Protein AF-A0A1D3JCE1-F1 (afdb_monomer)

InterPro domains:
  IPR008780 Plasmodium vivax Vir [PF05795] (10-197)
  IPR008780 Plasm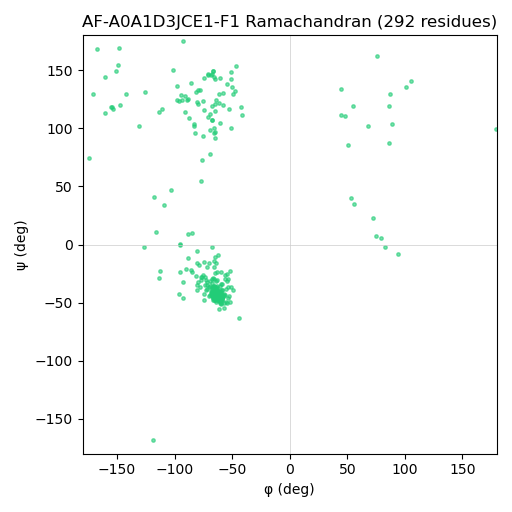odium vivax Vir [PF05795] (217-288)

Solvent-accessible surface area (backbone atoms only — not comparable to full-atom values): 18556 Å² total; per-residue (Å²): 136,82,82,78,75,82,73,83,78,75,61,58,58,94,85,39,77,42,61,68,51,52,52,52,46,49,55,39,48,50,53,55,50,51,51,72,74,37,93,76,72,49,72,73,56,52,43,49,55,50,51,51,52,49,49,53,50,51,52,56,65,66,68,51,58,92,80,77,58,66,67,87,76,55,78,68,65,85,74,67,66,79,78,72,56,65,68,55,42,51,52,28,43,55,49,30,55,48,44,70,43,40,62,65,50,50,53,44,57,74,76,52,66,77,66,41,65,64,54,48,55,52,39,54,58,46,37,58,55,45,52,56,48,43,57,51,38,68,38,91,92,39,62,56,77,82,49,43,80,44,63,89,52,76,88,64,43,42,62,73,47,56,78,66,56,78,60,70,80,70,55,70,70,66,50,63,74,71,54,71,54,69,70,57,50,47,54,51,48,53,48,50,50,50,51,49,51,50,50,48,55,69,66,48,73,72,80,76,61,89,83,41,71,67,54,56,52,50,53,52,52,52,54,48,50,51,52,49,50,51,52,50,46,61,74,72,41,68,55,72,60,54,54,48,50,52,53,50,50,56,50,58,68,65,73,68,81,73,83,82,88,89,83,85,82,90,84,89,81,88,82,92,79,90,78,90,78,88,84,87,81,88,85,85,88,87,80,88,80,89,82,84,88,136

Structure (mmCIF, N/CA/C/O backbone):
data_AF-A0A1D3JCE1-F1
#
_entry.id   AF-A0A1D3JCE1-F1
#
loop_
_atom_site.group_PDB
_atom_site.id
_atom_site.type_symbol
_atom_site.label_atom_id
_atom_site.label_alt_id
_atom_site.label_comp_id
_atom_site.label_asym_id
_atom_site.label_entity_id
_atom_site.label_seq_id
_atom_site.pdbx_PDB_ins_code
_atom_site.Cartn_x
_atom_site.Cartn_y
_atom_site.Cartn_z
_atom_site.occupancy
_atom_site.B_iso_or_equiv
_atom_site.auth_seq_id
_atom_site.auth_comp_id
_atom_site.auth_asym_id
_atom_site.auth_atom_id
_atom_site.pdbx_PDB_model_num
ATOM 1 N N . MET A 1 1 ? -5.708 31.991 25.175 1.00 33.97 1 MET A N 1
ATOM 2 C CA . MET A 1 1 ? -5.885 30.660 24.561 1.00 33.97 1 MET A CA 1
ATOM 3 C C . MET A 1 1 ? -5.531 30.807 23.101 1.00 33.97 1 MET A C 1
ATOM 5 O O . MET A 1 1 ? -6.127 31.645 22.443 1.00 33.97 1 MET A O 1
ATOM 9 N N . VAL A 1 2 ? -4.491 30.115 22.648 1.00 33.44 2 VAL A N 1
ATOM 10 C CA . VAL A 1 2 ? -4.128 30.068 21.230 1.00 33.44 2 VAL A CA 1
ATOM 11 C C . VAL A 1 2 ? -4.864 28.863 20.666 1.00 33.44 2 VAL A C 1
ATOM 13 O O . VAL A 1 2 ? -4.600 27.745 21.098 1.00 33.44 2 VAL A O 1
ATOM 16 N N . ASP A 1 3 ? -5.820 29.101 19.771 1.00 35.22 3 ASP A N 1
ATOM 17 C CA . ASP A 1 3 ? -6.443 28.040 18.986 1.00 35.22 3 ASP A CA 1
ATOM 18 C C . ASP A 1 3 ? -5.371 27.455 18.061 1.00 35.22 3 ASP A C 1
ATOM 20 O O . ASP A 1 3 ? -5.023 28.042 17.031 1.00 35.22 3 ASP A O 1
ATOM 24 N N . GLU A 1 4 ? -4.804 26.308 18.438 1.00 35.69 4 GLU A N 1
ATOM 25 C CA . GLU A 1 4 ? -4.020 25.484 17.522 1.00 35.69 4 GLU A CA 1
ATOM 26 C C . GLU A 1 4 ? -4.958 24.980 16.425 1.00 35.69 4 GLU A C 1
ATOM 28 O O . GLU A 1 4 ? -5.641 23.962 16.540 1.00 35.69 4 GLU A O 1
ATOM 33 N N . LYS A 1 5 ? -5.023 25.747 15.339 1.00 39.34 5 LYS A N 1
ATOM 34 C CA . LYS A 1 5 ? -5.727 25.367 14.124 1.00 39.34 5 LYS A CA 1
ATOM 35 C C . LYS A 1 5 ? -5.004 24.157 13.538 1.00 39.34 5 LYS A C 1
ATOM 37 O O . LYS A 1 5 ? -3.988 24.302 12.864 1.00 39.34 5 LYS A O 1
ATOM 42 N N . TYR A 1 6 ? -5.509 22.961 13.826 1.00 42.72 6 TYR A N 1
ATOM 43 C CA . TYR A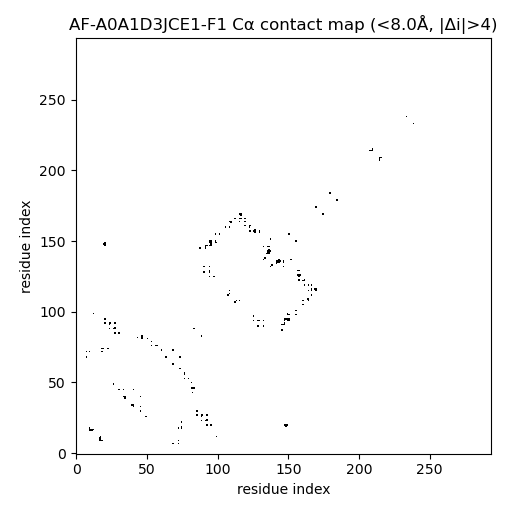 1 6 ? -5.032 21.722 13.224 1.00 42.72 6 TYR A CA 1
ATOM 44 C C . TYR A 1 6 ? -5.241 21.823 11.710 1.00 42.72 6 TYR A C 1
ATOM 46 O O . TYR A 1 6 ? -6.372 21.771 11.232 1.00 42.72 6 TYR A O 1
ATOM 54 N N . ILE A 1 7 ? -4.166 22.047 10.951 1.00 42.38 7 ILE A N 1
ATOM 55 C CA . ILE A 1 7 ? -4.210 22.066 9.487 1.00 42.38 7 ILE A CA 1
ATOM 56 C C . ILE A 1 7 ? -4.014 20.618 9.033 1.00 42.38 7 ILE A C 1
ATOM 58 O O . ILE A 1 7 ? -2.903 20.097 9.163 1.00 42.38 7 ILE A O 1
ATOM 62 N N . PRO A 1 8 ? -5.043 19.937 8.497 1.00 49.31 8 PRO A N 1
ATOM 63 C CA . PRO A 1 8 ? -4.862 18.609 7.939 1.00 49.31 8 PRO A CA 1
ATOM 64 C C . PRO A 1 8 ? -3.997 18.764 6.689 1.00 49.31 8 PRO A C 1
ATOM 66 O O . PRO A 1 8 ? -4.438 19.301 5.676 1.00 49.31 8 PRO A O 1
ATOM 69 N N . LEU A 1 9 ? -2.735 18.345 6.768 1.00 45.44 9 LEU A N 1
ATOM 70 C CA . LEU A 1 9 ? -1.830 18.406 5.628 1.00 45.44 9 LEU A CA 1
ATOM 71 C C . LEU A 1 9 ? -2.191 17.272 4.650 1.00 45.44 9 LEU A C 1
ATOM 73 O O . LEU A 1 9 ? -1.706 16.136 4.783 1.00 45.44 9 LEU A O 1
ATOM 77 N N . SER A 1 10 ? -3.034 17.559 3.654 1.00 54.62 10 SER A N 1
ATOM 78 C CA . SER A 1 10 ? -3.042 16.754 2.432 1.00 54.62 10 SER A CA 1
ATOM 79 C C . SER A 1 10 ? -1.693 16.951 1.751 1.00 54.62 10 SER A C 1
ATOM 81 O O . SER A 1 10 ? -1.333 18.050 1.345 1.00 54.62 10 SER A O 1
ATOM 83 N N . ILE A 1 11 ? -0.892 15.887 1.655 1.00 59.84 11 ILE A N 1
ATOM 84 C CA . ILE A 1 11 ? 0.199 15.901 0.678 1.00 59.84 11 ILE A CA 1
ATOM 85 C C . ILE A 1 11 ? -0.448 15.477 -0.624 1.00 59.84 11 ILE A C 1
ATOM 87 O O . ILE A 1 11 ? -0.772 14.302 -0.811 1.00 59.84 11 ILE A O 1
ATOM 91 N N . ASP A 1 12 ? -0.667 16.453 -1.489 1.00 62.84 12 ASP A N 1
ATOM 92 C CA . ASP A 1 12 ? -1.021 16.197 -2.870 1.00 62.84 12 ASP A CA 1
ATOM 93 C C . ASP A 1 12 ? 0.248 15.817 -3.638 1.00 62.84 12 ASP A C 1
ATOM 95 O O . ASP A 1 12 ? 1.284 16.475 -3.531 1.00 62.84 12 ASP A O 1
ATOM 99 N N . LEU A 1 13 ? 0.188 14.746 -4.430 1.00 58.09 13 LEU A N 1
ATOM 100 C CA . LEU A 1 13 ? 1.230 14.426 -5.409 1.00 58.09 13 LEU A CA 1
ATOM 101 C C . LEU A 1 13 ? 0.669 14.628 -6.807 1.00 58.09 13 LEU A C 1
ATOM 103 O O . LEU A 1 13 ? -0.257 13.931 -7.218 1.00 58.09 13 LEU A O 1
ATOM 107 N N . ASN A 1 14 ? 1.251 15.572 -7.551 1.00 56.88 14 ASN A N 1
ATOM 108 C CA . ASN A 1 14 ? 0.809 15.950 -8.899 1.00 56.88 14 ASN A CA 1
ATOM 109 C C . ASN A 1 14 ? -0.694 16.298 -8.956 1.00 56.88 14 ASN A C 1
ATOM 111 O O . ASN A 1 14 ? -1.392 15.877 -9.876 1.00 56.88 14 ASN A O 1
ATOM 115 N N . GLY A 1 15 ? -1.206 16.997 -7.936 1.00 60.84 15 GLY A N 1
ATOM 116 C CA . GLY A 1 15 ? -2.624 17.367 -7.836 1.00 60.84 15 GLY A CA 1
ATOM 117 C C . GLY A 1 15 ? -3.570 16.220 -7.455 1.00 60.84 15 GLY A C 1
ATOM 118 O O . GLY A 1 15 ? -4.782 16.409 -7.481 1.00 60.84 15 GLY A O 1
ATOM 119 N N . LYS A 1 16 ? -3.053 15.031 -7.107 1.00 67.38 16 LYS A N 1
ATOM 120 C CA . LYS A 1 16 ? -3.854 13.938 -6.538 1.00 67.38 16 LYS A CA 1
ATOM 121 C C . LYS A 1 16 ? -3.725 13.910 -5.022 1.00 67.38 16 LYS A C 1
ATOM 123 O O . LYS A 1 16 ? -2.627 13.721 -4.497 1.00 67.38 16 LYS A O 1
ATOM 128 N N . ASN A 1 17 ? -4.870 13.984 -4.354 1.00 74.12 17 ASN A N 1
ATOM 129 C CA . ASN A 1 17 ? -4.986 13.777 -2.921 1.00 74.12 17 ASN A CA 1
ATOM 130 C C . ASN A 1 17 ? -4.623 12.322 -2.564 1.00 74.12 17 ASN A C 1
ATOM 132 O O . ASN A 1 17 ? -5.236 11.373 -3.052 1.00 74.12 17 ASN A O 1
ATOM 136 N N . LEU A 1 18 ? -3.607 12.142 -1.716 1.00 81.69 18 LEU A N 1
ATOM 137 C CA . LEU A 1 18 ? -3.106 10.826 -1.298 1.00 81.69 18 LEU A CA 1
ATOM 138 C C . LEU A 1 18 ? -3.805 10.249 -0.069 1.00 81.69 18 LEU A C 1
ATOM 140 O O . LEU A 1 18 ? -3.331 9.245 0.465 1.00 81.69 18 LEU A O 1
ATOM 144 N N . LYS A 1 19 ? -4.889 10.870 0.399 1.00 81.75 19 LYS A N 1
ATOM 145 C CA . LYS A 1 19 ? -5.629 10.460 1.592 1.00 81.75 19 LYS A CA 1
ATOM 146 C C . LYS A 1 19 ? -5.833 8.952 1.614 1.00 81.75 19 LYS A C 1
ATOM 148 O O . LYS A 1 19 ? -5.256 8.286 2.458 1.00 81.75 19 LYS A O 1
ATOM 153 N N . GLU A 1 20 ? -6.565 8.418 0.639 1.00 83.38 20 GLU A N 1
ATOM 154 C CA . GLU A 1 20 ? -6.925 6.995 0.561 1.00 83.38 20 GLU A CA 1
ATOM 155 C C . GLU A 1 20 ? -5.693 6.078 0.666 1.00 83.38 20 GLU A C 1
ATOM 157 O O . GLU A 1 20 ? -5.681 5.155 1.476 1.00 83.38 20 GLU A O 1
ATOM 162 N N . LYS A 1 21 ? -4.603 6.405 -0.048 1.00 85.94 21 LYS A N 1
ATOM 163 C CA . LYS A 1 21 ? -3.340 5.658 0.044 1.00 85.94 21 LYS A CA 1
ATOM 164 C C . LYS A 1 21 ? -2.767 5.655 1.461 1.00 85.94 21 LYS A C 1
ATOM 166 O O . LYS A 1 21 ? -2.295 4.622 1.915 1.00 85.94 21 LYS A O 1
ATOM 171 N N . ARG A 1 22 ? -2.757 6.796 2.155 1.00 86.19 22 ARG A N 1
ATOM 172 C CA . ARG A 1 22 ? -2.195 6.871 3.512 1.00 86.19 22 ARG A CA 1
ATOM 173 C C . ARG A 1 22 ? -2.960 6.007 4.502 1.00 86.19 22 ARG A C 1
ATOM 175 O O . ARG A 1 22 ? -2.337 5.419 5.379 1.00 86.19 22 ARG A O 1
ATOM 182 N N . TYR A 1 23 ? -4.281 5.938 4.363 1.00 84.75 23 TYR A N 1
ATOM 183 C CA . TYR A 1 23 ? -5.087 5.046 5.191 1.00 84.75 23 TYR A CA 1
ATOM 184 C C . TYR A 1 23 ? -4.754 3.588 4.887 1.00 84.75 23 TYR A C 1
ATOM 186 O O . TYR A 1 23 ? -4.469 2.838 5.815 1.00 84.75 23 TYR A O 1
ATOM 194 N N . ASP A 1 24 ? -4.672 3.212 3.609 1.00 85.88 24 ASP A N 1
ATOM 195 C CA . ASP A 1 24 ? -4.247 1.864 3.212 1.00 85.88 24 ASP A CA 1
ATOM 196 C C . ASP A 1 24 ? -2.853 1.507 3.760 1.00 85.88 24 ASP A C 1
ATOM 198 O O . ASP A 1 24 ? -2.650 0.416 4.294 1.00 85.88 24 ASP A O 1
ATOM 202 N N . ASP A 1 25 ? -1.900 2.439 3.675 1.00 89.75 25 ASP A N 1
ATOM 203 C CA . ASP A 1 25 ? -0.544 2.278 4.207 1.00 89.75 25 ASP A CA 1
ATOM 204 C C . ASP A 1 25 ? -0.535 2.104 5.724 1.00 89.75 25 ASP A C 1
ATOM 206 O O . ASP A 1 25 ? 0.215 1.272 6.236 1.00 89.75 25 ASP A O 1
ATOM 210 N N . PHE A 1 26 ? -1.346 2.883 6.441 1.00 88.50 26 PHE A N 1
ATOM 211 C CA . PHE A 1 26 ? -1.449 2.793 7.891 1.00 88.50 26 PHE A CA 1
ATOM 212 C C . PHE A 1 26 ? -2.061 1.456 8.320 1.00 88.50 26 PHE A C 1
ATOM 214 O O . PHE A 1 26 ? -1.496 0.786 9.181 1.00 88.50 26 PHE A O 1
ATOM 221 N N . ILE A 1 27 ? -3.152 1.020 7.681 1.00 88.56 27 ILE A N 1
ATOM 222 C CA . ILE A 1 27 ? -3.783 -0.284 7.944 1.00 88.56 27 ILE A CA 1
ATOM 223 C C . ILE A 1 27 ? -2.794 -1.426 7.700 1.00 88.56 27 ILE A C 1
ATOM 225 O O . ILE A 1 27 ? -2.624 -2.292 8.560 1.00 88.56 27 ILE A O 1
ATOM 229 N N . TYR A 1 28 ? -2.090 -1.405 6.563 1.00 90.94 28 TYR A N 1
ATOM 230 C CA . TYR A 1 28 ? -1.032 -2.376 6.290 1.00 90.94 28 TYR A CA 1
ATOM 231 C C . TYR A 1 28 ? 0.061 -2.329 7.361 1.00 90.94 28 TYR A C 1
ATOM 233 O O . TYR A 1 28 ? 0.518 -3.374 7.820 1.00 90.94 28 TYR A O 1
ATOM 241 N N . TRP A 1 29 ? 0.513 -1.132 7.749 1.00 91.94 29 TRP A N 1
ATOM 242 C CA . TRP A 1 29 ? 1.588 -0.972 8.724 1.00 91.94 29 TRP A CA 1
ATOM 243 C C . TRP A 1 29 ? 1.200 -1.546 10.088 1.00 91.94 29 TRP A C 1
ATOM 245 O O . TRP A 1 29 ? 2.010 -2.263 10.674 1.00 91.94 29 TRP A O 1
ATOM 255 N N . VAL A 1 30 ? -0.033 -1.304 10.545 1.00 87.50 30 VAL A N 1
ATOM 256 C CA . VAL A 1 30 ? -0.584 -1.898 11.771 1.00 87.50 30 VAL A CA 1
ATOM 257 C C . VAL A 1 30 ? -0.592 -3.422 11.663 1.00 87.50 30 VAL A C 1
ATOM 259 O O . VAL A 1 30 ? -0.013 -4.083 12.521 1.00 87.50 30 VAL A O 1
ATOM 262 N N . HIS A 1 31 ? -1.142 -3.988 10.582 1.00 86.31 31 HIS A N 1
ATOM 263 C CA . HIS A 1 31 ? -1.169 -5.444 10.383 1.00 86.31 31 HIS A CA 1
ATOM 264 C C . HIS A 1 31 ? 0.230 -6.060 10.370 1.00 86.31 31 HIS A C 1
ATOM 266 O O . HIS A 1 31 ? 0.490 -7.060 11.035 1.00 86.31 31 HIS A O 1
ATOM 272 N N . ASN A 1 32 ? 1.153 -5.442 9.638 1.00 88.69 32 ASN A N 1
ATOM 273 C CA . ASN A 1 32 ? 2.529 -5.900 9.532 1.00 88.69 32 ASN A CA 1
ATOM 274 C C . ASN A 1 32 ? 3.267 -5.798 10.875 1.00 88.69 32 ASN A C 1
ATOM 276 O O . ASN A 1 32 ? 4.098 -6.649 11.176 1.00 88.69 32 ASN A O 1
ATOM 280 N N . LYS A 1 33 ? 2.988 -4.773 11.690 1.00 87.25 33 LYS A N 1
ATOM 281 C CA . LYS A 1 33 ? 3.562 -4.653 13.036 1.00 87.25 33 LYS A CA 1
ATOM 282 C C . LYS A 1 33 ? 3.009 -5.708 13.984 1.00 87.25 33 LYS A C 1
ATOM 284 O O . LYS A 1 33 ? 3.802 -6.316 14.690 1.00 87.25 33 LYS A O 1
ATOM 289 N N . ILE A 1 34 ? 1.705 -5.959 13.949 1.00 83.56 34 ILE A N 1
ATOM 290 C CA . ILE A 1 34 ? 1.051 -6.999 14.750 1.00 83.56 34 ILE A CA 1
ATOM 291 C C . ILE A 1 34 ? 1.637 -8.377 14.414 1.00 83.56 34 ILE A C 1
ATOM 293 O O . ILE A 1 34 ? 2.123 -9.054 15.315 1.00 83.56 34 ILE A O 1
ATOM 297 N N . ASN A 1 35 ? 1.718 -8.728 13.125 1.00 82.25 35 ASN A N 1
ATOM 298 C CA . ASN A 1 35 ? 2.312 -9.996 12.681 1.00 82.25 35 ASN A CA 1
ATOM 299 C C . ASN A 1 35 ? 3.779 -10.144 13.115 1.00 82.25 35 ASN A C 1
ATOM 301 O O . ASN A 1 35 ? 4.221 -11.244 13.404 1.00 82.25 35 ASN A O 1
ATOM 305 N N . LYS A 1 36 ? 4.545 -9.045 13.164 1.00 83.44 36 LYS A N 1
ATOM 306 C CA . LYS A 1 36 ? 5.944 -9.063 13.626 1.00 83.44 36 LYS A CA 1
ATOM 307 C C . LYS A 1 36 ? 6.096 -9.190 15.142 1.00 83.44 36 LYS A C 1
ATOM 309 O O . LYS A 1 36 ? 7.157 -9.593 15.599 1.00 83.44 36 LYS A O 1
ATOM 314 N N . MET A 1 37 ? 5.104 -8.755 15.918 1.00 81.38 37 MET A N 1
ATOM 315 C CA . MET A 1 37 ? 5.154 -8.813 17.382 1.00 81.38 37 MET A CA 1
ATOM 316 C C . MET A 1 37 ? 4.776 -10.193 17.917 1.00 81.38 37 MET A C 1
ATOM 318 O O . MET A 1 37 ? 5.206 -10.554 19.009 1.00 81.38 37 MET A O 1
ATOM 322 N N . ASN A 1 38 ? 3.965 -10.951 17.179 1.00 71.88 38 ASN A N 1
ATOM 323 C CA . ASN A 1 38 ? 3.541 -12.280 17.583 1.00 71.88 38 ASN A CA 1
ATOM 324 C C . ASN A 1 38 ? 3.209 -13.120 16.345 1.00 71.88 38 ASN A C 1
ATOM 326 O O . ASN A 1 38 ? 2.247 -12.825 15.635 1.00 71.88 38 ASN A O 1
ATOM 330 N N . ASP A 1 39 ? 3.966 -14.198 16.141 1.00 65.75 39 ASP A N 1
ATOM 331 C CA . ASP A 1 39 ? 3.786 -15.123 15.015 1.00 65.75 39 ASP A CA 1
ATOM 332 C C . ASP A 1 39 ? 2.434 -15.872 15.056 1.00 65.75 39 ASP A C 1
ATOM 334 O O . ASP A 1 39 ? 2.049 -16.501 14.074 1.00 65.75 39 ASP A O 1
ATOM 338 N N . ASN A 1 40 ? 1.692 -15.793 16.173 1.00 67.25 40 ASN A N 1
ATOM 339 C CA . ASN A 1 40 ? 0.485 -16.586 16.432 1.00 67.25 40 ASN A CA 1
ATOM 340 C C . ASN A 1 40 ? -0.818 -15.776 16.573 1.00 67.25 40 ASN A C 1
ATOM 342 O O . ASN A 1 40 ? -1.827 -16.334 17.012 1.00 67.25 40 ASN A O 1
ATOM 346 N N . ILE A 1 41 ? -0.838 -14.478 16.246 1.00 72.38 41 ILE A N 1
ATOM 347 C CA . ILE A 1 41 ? -2.103 -13.720 16.263 1.00 72.38 41 ILE A CA 1
ATOM 348 C C . ILE A 1 41 ? -3.006 -14.250 15.153 1.00 72.38 41 ILE A C 1
ATOM 350 O O . ILE A 1 41 ? -2.667 -14.207 13.972 1.00 72.38 41 ILE A O 1
ATOM 354 N N . SER A 1 42 ? -4.172 -14.762 15.544 1.00 73.56 42 SER A N 1
ATOM 355 C CA . SER A 1 42 ? -5.157 -15.254 14.581 1.00 73.56 42 SER A CA 1
ATOM 356 C C . SER A 1 42 ? -5.724 -14.100 13.745 1.00 73.56 42 SER A C 1
ATOM 358 O O . SER A 1 42 ? -5.902 -12.991 14.254 1.00 73.56 42 SER A O 1
ATOM 360 N N . GLU A 1 43 ? -6.112 -14.368 12.494 1.00 74.62 43 GLU A N 1
ATOM 361 C CA . GLU A 1 43 ? -6.807 -13.386 11.638 1.00 74.62 43 GLU A CA 1
ATOM 362 C C . GLU A 1 43 ? -8.017 -12.758 12.356 1.00 74.62 43 GLU A C 1
ATOM 364 O O . GLU A 1 43 ? -8.258 -11.554 12.275 1.00 74.62 43 GLU A O 1
ATOM 369 N N . THR A 1 44 ? -8.722 -13.556 13.167 1.00 78.44 44 THR A N 1
ATOM 370 C CA . THR A 1 44 ? -9.889 -13.104 13.938 1.00 78.44 44 THR A CA 1
ATOM 371 C C . THR A 1 44 ? -9.561 -12.074 15.020 1.00 78.44 44 THR A C 1
ATOM 373 O O . THR A 1 44 ? -10.409 -11.253 15.369 1.00 78.44 44 THR A O 1
ATOM 376 N N . GLU A 1 45 ? -8.354 -12.113 15.578 1.00 80.88 45 GLU A N 1
ATOM 377 C CA . GLU A 1 45 ? -7.896 -11.170 16.597 1.00 80.88 45 GLU A CA 1
ATOM 378 C C . GLU A 1 45 ? -7.436 -9.861 15.952 1.00 80.88 45 GLU A C 1
ATOM 380 O O . GLU A 1 45 ? -7.806 -8.783 16.420 1.00 80.88 45 GLU A O 1
ATOM 385 N N . PHE A 1 46 ? -6.755 -9.941 14.808 1.00 81.31 46 PHE A N 1
ATOM 386 C CA . PHE A 1 46 ? -6.443 -8.764 14.002 1.00 81.31 46 PHE A CA 1
ATOM 387 C C . PHE A 1 46 ? -7.710 -8.017 13.554 1.00 81.31 46 PHE A C 1
ATOM 389 O O . PHE A 1 46 ? -7.800 -6.796 13.700 1.00 81.31 46 PHE A O 1
ATOM 396 N N . ASP A 1 47 ? -8.728 -8.739 13.082 1.00 82.44 47 ASP A N 1
ATOM 397 C CA . ASP A 1 47 ? -10.001 -8.135 12.686 1.00 82.44 47 ASP A CA 1
ATOM 398 C C . ASP A 1 47 ? -10.691 -7.396 13.839 1.00 82.44 47 ASP A C 1
ATOM 400 O O . ASP A 1 47 ? -11.346 -6.376 13.607 1.00 82.44 47 ASP A O 1
ATOM 404 N N . LYS A 1 48 ? -10.556 -7.877 15.083 1.00 86.50 48 LYS A N 1
ATOM 405 C CA . LYS A 1 48 ? -11.067 -7.169 16.269 1.00 86.50 48 LYS A CA 1
ATOM 406 C C . LYS A 1 48 ? -10.322 -5.853 16.480 1.00 86.50 48 LYS A C 1
ATOM 408 O O . LYS A 1 48 ? -10.974 -4.819 16.599 1.00 86.50 48 LYS A O 1
ATOM 413 N N . ILE A 1 49 ? -8.990 -5.878 16.430 1.00 85.44 49 ILE A N 1
ATOM 414 C CA . ILE A 1 49 ? -8.146 -4.681 16.578 1.00 85.44 49 ILE A CA 1
ATOM 415 C C . ILE A 1 49 ? -8.492 -3.641 15.504 1.00 85.44 49 ILE A C 1
ATOM 417 O O . ILE A 1 49 ? -8.678 -2.461 15.800 1.00 85.44 49 ILE A O 1
ATOM 421 N N . ILE A 1 50 ? -8.637 -4.066 14.248 1.00 86.38 50 ILE A N 1
ATOM 422 C CA . ILE A 1 50 ? -9.015 -3.161 13.160 1.00 86.38 50 ILE A CA 1
ATOM 423 C C . ILE A 1 50 ? -10.424 -2.605 13.345 1.00 86.38 50 ILE A C 1
ATOM 425 O O . ILE A 1 50 ? -10.633 -1.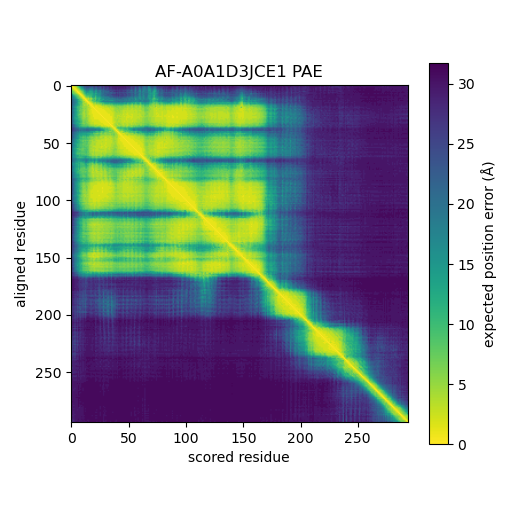420 13.097 1.00 86.38 50 ILE A O 1
ATOM 429 N N . LYS A 1 51 ? -11.392 -3.412 13.791 1.00 88.25 51 LYS A N 1
ATOM 430 C CA . LYS A 1 51 ? -12.749 -2.921 14.080 1.00 88.25 51 LYS A CA 1
ATOM 431 C C . LYS A 1 51 ? -12.742 -1.849 15.167 1.00 88.25 51 LYS A C 1
ATOM 433 O O . LYS A 1 51 ? -13.428 -0.840 15.012 1.00 88.25 51 LYS A O 1
ATOM 438 N N . GLU A 1 52 ? -11.946 -2.023 16.218 1.00 89.62 52 GLU A N 1
ATOM 439 C CA . GLU A 1 52 ? -11.768 -1.002 17.255 1.00 89.62 52 GLU A CA 1
ATOM 440 C C . GLU A 1 52 ? -11.138 0.277 16.689 1.00 89.62 52 GLU A C 1
ATOM 442 O O . GLU A 1 52 ? -11.671 1.366 16.908 1.00 89.62 52 GLU A O 1
ATOM 447 N N . LEU A 1 53 ? -10.082 0.166 15.876 1.00 88.00 53 LEU A N 1
ATOM 448 C CA . LEU A 1 53 ? -9.464 1.321 15.210 1.00 88.00 53 LEU A CA 1
ATOM 449 C C . LEU A 1 53 ? -10.441 2.053 14.274 1.00 88.00 53 LEU A C 1
ATOM 451 O O . LEU A 1 53 ? -10.488 3.283 14.270 1.00 88.00 53 LEU A O 1
ATOM 455 N N . ILE A 1 54 ? -11.265 1.314 13.522 1.00 87.19 54 ILE A N 1
ATOM 456 C CA . ILE A 1 54 ? -12.332 1.871 12.677 1.00 87.19 54 ILE A CA 1
ATOM 457 C C . ILE A 1 54 ? -13.335 2.669 13.510 1.00 87.19 54 ILE A C 1
ATOM 459 O O . ILE A 1 54 ? -13.736 3.757 13.090 1.00 87.19 54 ILE A O 1
ATOM 463 N N . ASN A 1 55 ? -13.736 2.158 14.674 1.00 89.31 55 ASN A N 1
ATOM 464 C CA . ASN A 1 55 ? -14.669 2.851 15.561 1.00 89.31 55 ASN A CA 1
ATOM 465 C C . ASN A 1 55 ? -14.052 4.130 16.133 1.00 89.31 55 ASN A C 1
ATOM 467 O O . ASN A 1 55 ? -14.670 5.188 16.033 1.00 89.31 55 ASN A O 1
ATOM 471 N N . ILE A 1 56 ? -12.807 4.071 16.614 1.00 88.00 56 ILE A N 1
ATOM 472 C CA . ILE A 1 56 ? -12.082 5.256 17.098 1.00 88.00 56 ILE A CA 1
ATOM 473 C C . ILE A 1 56 ? -11.992 6.321 15.998 1.00 88.00 56 ILE A C 1
ATOM 475 O O . ILE A 1 56 ? -12.231 7.499 16.255 1.00 88.00 56 ILE A O 1
ATOM 479 N N . TRP A 1 57 ? -11.703 5.939 14.750 1.00 86.31 57 TRP A N 1
ATOM 480 C CA . TRP A 1 57 ? -11.692 6.904 13.646 1.00 86.31 57 TRP A CA 1
ATOM 481 C C . TRP A 1 57 ? -13.058 7.509 13.350 1.00 86.31 57 TRP A C 1
ATOM 483 O O . TRP A 1 57 ? -13.113 8.691 13.019 1.00 86.31 57 TRP A O 1
ATOM 493 N N . LYS A 1 58 ? -14.147 6.738 13.450 1.00 86.06 58 LYS A N 1
ATOM 494 C CA . LYS A 1 58 ? -15.504 7.286 13.304 1.00 86.06 58 LYS A CA 1
ATOM 495 C C . LYS A 1 58 ? -15.768 8.347 14.367 1.00 86.06 58 LYS A C 1
ATOM 497 O O . LYS A 1 58 ? -16.138 9.459 14.011 1.00 86.06 58 LYS A O 1
ATOM 502 N N . GLU A 1 59 ? -15.462 8.050 15.626 1.00 86.81 59 GLU A N 1
ATOM 503 C CA . GLU A 1 59 ? -15.616 9.011 16.723 1.00 86.81 59 GLU A CA 1
ATOM 504 C C . GLU A 1 59 ? -14.761 10.267 16.518 1.00 86.81 59 GLU A C 1
ATOM 506 O O . GLU A 1 59 ? -15.222 11.385 16.742 1.00 86.81 59 GLU A O 1
ATOM 511 N N . VAL A 1 60 ? -13.511 10.109 16.074 1.00 83.38 60 VAL A N 1
ATOM 512 C CA . VAL A 1 60 ? -12.629 11.244 15.764 1.00 83.38 60 VAL A CA 1
ATOM 513 C C . VAL A 1 60 ? -13.208 12.081 14.623 1.00 83.38 60 VAL A C 1
ATOM 515 O O . VAL A 1 60 ? -13.258 13.302 14.742 1.00 83.38 60 VAL A O 1
ATOM 518 N N . ASN A 1 61 ? -13.691 11.446 13.552 1.00 82.25 61 ASN A N 1
ATOM 519 C CA . ASN A 1 61 ? -14.331 12.135 12.431 1.00 82.25 61 ASN A CA 1
ATOM 520 C C . ASN A 1 61 ? -15.589 12.912 12.869 1.00 82.25 61 ASN A C 1
ATOM 522 O O . ASN A 1 61 ? -15.839 13.993 12.339 1.00 82.25 61 ASN A O 1
ATOM 526 N N . GLU A 1 62 ? -16.359 12.388 13.827 1.00 82.69 62 GLU A N 1
ATOM 527 C CA . GLU A 1 62 ? -17.576 13.011 14.373 1.00 82.69 62 GLU A CA 1
ATOM 528 C C . GLU A 1 62 ? -17.290 14.165 15.345 1.00 82.69 62 GLU A C 1
ATOM 530 O O . GLU A 1 62 ? -18.086 15.099 15.445 1.00 82.69 62 GLU A O 1
ATOM 535 N N . LYS A 1 63 ? -16.145 14.143 16.040 1.00 82.69 63 LYS A N 1
ATOM 536 C CA . LYS A 1 63 ? -15.747 15.195 16.994 1.00 82.69 63 LYS A CA 1
ATOM 537 C C . LYS A 1 63 ? -15.371 16.519 16.335 1.00 82.69 63 LYS A C 1
ATOM 539 O O . LYS A 1 63 ? -15.303 17.533 17.029 1.00 82.69 63 LYS A O 1
ATOM 544 N N . PHE A 1 64 ? -15.118 16.542 15.027 1.00 74.56 64 PHE A N 1
ATOM 545 C CA . PHE A 1 64 ? -14.810 17.789 14.337 1.00 74.56 64 PHE A CA 1
ATOM 546 C C . PHE A 1 64 ? -16.083 18.629 14.143 1.00 74.56 64 PHE A C 1
ATOM 548 O O . PHE A 1 64 ? -17.030 18.161 13.508 1.00 74.56 64 PHE A O 1
ATOM 555 N N . PRO A 1 65 ? -16.121 19.887 14.631 1.00 66.19 65 PRO A N 1
ATOM 556 C CA . PRO A 1 65 ? -17.262 20.766 14.412 1.00 66.19 65 PRO A CA 1
ATOM 557 C C . PRO A 1 65 ? -17.569 20.892 12.919 1.00 66.19 65 PRO A C 1
ATOM 559 O O . PRO A 1 65 ? -16.648 21.044 12.109 1.00 66.19 65 PRO A O 1
ATOM 562 N N . SER A 1 66 ? -18.854 20.866 12.551 1.00 63.56 66 SER A N 1
ATOM 563 C CA . SER A 1 66 ? -19.292 21.033 11.159 1.00 63.56 66 SER A CA 1
ATOM 564 C C . SER A 1 66 ? -18.686 22.307 10.557 1.00 63.56 66 SER A C 1
ATOM 566 O O . SER A 1 66 ? -18.942 23.407 11.035 1.00 63.56 66 SER A O 1
ATOM 568 N N . GLY A 1 67 ? -17.849 22.151 9.526 1.00 63.38 67 GLY A N 1
ATOM 569 C CA . GLY A 1 67 ? -17.156 23.256 8.848 1.00 63.38 67 GLY A CA 1
ATOM 570 C C . GLY A 1 67 ? -15.737 23.569 9.349 1.00 63.38 67 GLY A C 1
ATOM 571 O O . GLY A 1 67 ? -15.042 24.342 8.698 1.00 63.38 67 GLY A O 1
ATOM 572 N N . SER A 1 68 ? -15.268 22.956 10.444 1.00 71.00 68 SER A N 1
ATOM 573 C CA . SER A 1 68 ? -13.892 23.146 10.952 1.00 71.00 68 SER A CA 1
ATOM 574 C C . SER A 1 68 ? -12.835 22.377 10.150 1.00 71.00 68 SER A C 1
ATOM 576 O O . SER A 1 68 ? -11.700 22.833 10.012 1.00 71.00 68 SER A O 1
ATOM 578 N N . VAL A 1 69 ? -13.221 21.234 9.576 1.00 71.12 69 VAL A N 1
ATOM 579 C CA . VAL A 1 69 ? -12.369 20.374 8.752 1.00 71.12 69 VAL A CA 1
ATOM 580 C C . VAL A 1 69 ? -13.054 20.139 7.413 1.00 71.12 69 VAL A C 1
ATOM 582 O O . VAL A 1 69 ? -14.235 19.789 7.354 1.00 71.12 69 VAL A O 1
ATOM 585 N N . ASN A 1 70 ? -12.313 20.321 6.319 1.00 72.06 70 ASN A N 1
ATOM 586 C CA . ASN A 1 70 ? -12.805 19.952 4.997 1.00 72.06 70 ASN A CA 1
ATOM 587 C C . ASN A 1 70 ? -13.009 18.425 4.952 1.00 72.06 70 ASN A C 1
ATOM 589 O O . ASN A 1 70 ? -12.078 17.657 5.206 1.00 72.06 70 ASN A O 1
ATOM 593 N N . LYS A 1 71 ? -14.226 17.989 4.603 1.00 72.62 71 LYS A N 1
ATOM 594 C CA . LYS A 1 71 ? -14.603 16.571 4.463 1.00 72.62 71 LYS A CA 1
ATOM 595 C C . LYS A 1 71 ? -13.679 15.805 3.514 1.00 72.62 71 LYS A C 1
ATOM 597 O O . LYS A 1 71 ? -13.507 14.601 3.664 1.00 72.62 71 LYS A O 1
ATOM 602 N N . GLU A 1 72 ? -13.040 16.486 2.569 1.00 70.81 72 GLU A N 1
ATOM 603 C CA . GLU A 1 72 ? -12.057 15.891 1.664 1.00 70.81 72 GLU A CA 1
ATOM 604 C C . GLU A 1 72 ? -10.822 15.345 2.386 1.00 70.81 72 GLU A C 1
ATOM 606 O O . GLU A 1 72 ? -10.199 14.418 1.867 1.00 70.81 72 GLU A O 1
ATOM 611 N N . TYR A 1 73 ? -10.497 15.846 3.582 1.00 73.12 73 TYR A N 1
ATOM 612 C CA . TYR A 1 73 ? -9.408 15.338 4.422 1.00 73.12 73 TYR A CA 1
ATOM 613 C C . TYR A 1 73 ? -9.830 14.174 5.314 1.00 73.12 73 TYR A C 1
ATOM 615 O O . TYR A 1 73 ? -8.982 13.375 5.705 1.00 73.12 73 TYR A O 1
ATOM 623 N N . LEU A 1 74 ? -11.127 14.039 5.590 1.00 77.44 74 LEU A N 1
ATOM 624 C CA . LEU A 1 74 ? -11.660 12.938 6.381 1.00 77.44 74 LEU A CA 1
ATOM 625 C C . LEU A 1 74 ? -11.775 11.691 5.514 1.00 77.44 74 LEU A C 1
ATOM 627 O O . LEU A 1 74 ? -12.256 11.732 4.377 1.00 77.44 74 LEU A O 1
ATOM 631 N N . TYR A 1 75 ? -11.299 10.569 6.030 1.00 78.75 75 TYR A N 1
ATOM 632 C CA . TYR A 1 75 ? -11.455 9.294 5.353 1.00 78.75 75 TYR A CA 1
ATOM 633 C C . TYR A 1 75 ? -12.784 8.656 5.693 1.00 78.75 75 TYR A C 1
ATOM 635 O O . TYR A 1 75 ? -13.227 8.659 6.842 1.00 78.75 75 TYR A O 1
ATOM 643 N N . ASP A 1 76 ? -13.395 8.092 4.662 1.00 80.31 76 ASP A N 1
ATOM 644 C CA . ASP A 1 76 ? -14.640 7.366 4.778 1.00 80.31 76 ASP A CA 1
ATOM 645 C C . ASP A 1 76 ? -14.352 5.940 5.247 1.00 80.31 76 ASP A C 1
ATOM 647 O O . ASP A 1 76 ? -14.022 5.049 4.463 1.00 80.31 76 ASP A O 1
ATOM 651 N N . THR A 1 77 ? -14.468 5.736 6.557 1.00 81.56 77 THR A N 1
ATOM 652 C CA . THR A 1 77 ? -14.207 4.447 7.202 1.00 81.56 77 THR A CA 1
ATOM 653 C C . THR A 1 77 ? -15.170 3.347 6.758 1.00 81.56 77 THR A C 1
ATOM 655 O O . THR A 1 77 ? -14.845 2.174 6.930 1.00 81.56 77 THR A O 1
ATOM 658 N N . SER A 1 78 ? -16.310 3.679 6.133 1.00 81.38 78 SER A N 1
ATOM 659 C CA . SER A 1 78 ? -17.232 2.679 5.571 1.00 81.38 78 SER A CA 1
ATOM 660 C C . SER A 1 78 ? -16.625 1.898 4.399 1.00 81.38 78 SER A C 1
ATOM 662 O O . SER A 1 78 ? -17.064 0.788 4.098 1.00 81.38 78 SER A O 1
ATOM 664 N N . LYS A 1 79 ? -15.569 2.436 3.776 1.00 80.38 79 LYS A N 1
ATOM 665 C CA . LYS A 1 79 ? -14.823 1.768 2.702 1.00 80.38 79 LYS A CA 1
ATOM 666 C C . LYS A 1 79 ? -13.927 0.636 3.200 1.00 80.38 79 LYS A C 1
ATOM 668 O O . LYS A 1 79 ? -13.478 -0.173 2.389 1.00 80.38 79 LYS A O 1
ATOM 673 N N . ILE A 1 80 ? -13.657 0.562 4.505 1.00 81.19 80 ILE A N 1
ATOM 674 C CA . ILE A 1 80 ? -12.848 -0.510 5.088 1.00 81.19 80 ILE A CA 1
ATOM 675 C C . ILE A 1 80 ? -13.757 -1.713 5.325 1.00 81.19 80 ILE A C 1
ATOM 677 O O . ILE A 1 80 ? -14.533 -1.755 6.281 1.00 81.19 80 ILE A O 1
ATOM 681 N N . LYS A 1 81 ? -13.660 -2.703 4.437 1.00 78.94 81 LYS A N 1
ATOM 682 C CA . LYS A 1 81 ? -14.392 -3.967 4.548 1.00 78.94 81 LYS A CA 1
ATOM 683 C C . LYS A 1 81 ? -13.553 -4.964 5.345 1.00 78.94 81 LYS A C 1
ATOM 685 O O . LYS A 1 81 ? -12.412 -5.223 4.983 1.00 78.94 81 LYS A O 1
ATOM 690 N N . THR A 1 82 ? -14.121 -5.498 6.424 1.00 80.25 82 THR A N 1
ATOM 691 C CA . THR A 1 82 ? -13.536 -6.605 7.203 1.00 80.25 82 THR A CA 1
ATOM 692 C C . THR A 1 82 ? -14.245 -7.919 6.832 1.00 80.25 82 THR A C 1
ATOM 694 O O . THR A 1 82 ? -15.427 -7.858 6.478 1.00 80.25 82 THR A O 1
ATOM 697 N N . PRO A 1 83 ? -13.582 -9.091 6.896 1.00 81.12 83 PRO A N 1
ATOM 698 C CA . PRO A 1 83 ? -12.202 -9.315 7.339 1.00 81.12 83 PRO A CA 1
ATOM 699 C C . PRO A 1 83 ? -11.166 -8.781 6.342 1.00 81.12 83 PRO A C 1
ATOM 701 O O . PRO A 1 83 ? -11.412 -8.756 5.135 1.00 81.12 83 PRO A O 1
ATOM 704 N N . LEU A 1 84 ? -10.026 -8.310 6.845 1.00 82.75 84 LEU A N 1
ATOM 705 C CA . LEU A 1 84 ? -8.942 -7.823 5.990 1.00 82.75 84 LEU A CA 1
ATOM 706 C C . LEU A 1 84 ? -7.967 -8.955 5.666 1.00 82.75 84 LEU A C 1
ATOM 708 O O . LEU A 1 84 ? -7.422 -9.587 6.561 1.00 82.75 84 LEU A O 1
ATOM 712 N N . ASN A 1 85 ? -7.685 -9.159 4.381 1.00 84.88 85 ASN A N 1
ATOM 713 C CA . ASN A 1 85 ? -6.678 -10.119 3.944 1.00 84.88 85 ASN A CA 1
ATOM 714 C C . ASN A 1 85 ? -5.287 -9.459 3.870 1.00 84.88 85 ASN A C 1
ATOM 716 O O . ASN A 1 85 ? -5.101 -8.444 3.190 1.00 84.88 85 ASN A O 1
ATOM 720 N N . PHE A 1 86 ? -4.295 -10.037 4.555 1.00 84.62 86 PHE A N 1
ATOM 721 C CA . PHE A 1 86 ? -2.945 -9.468 4.625 1.00 84.62 86 PHE A CA 1
ATOM 722 C C . PHE A 1 86 ? -2.235 -9.413 3.268 1.00 84.62 86 PHE A C 1
ATOM 724 O O . PHE A 1 86 ? -1.590 -8.410 2.950 1.00 84.62 86 PHE A O 1
ATOM 731 N N . ASP A 1 87 ? -2.363 -10.457 2.448 1.00 85.50 87 ASP A N 1
ATOM 732 C CA . ASP A 1 87 ? -1.730 -10.507 1.130 1.00 85.50 87 ASP A CA 1
ATOM 733 C C . ASP A 1 87 ? -2.337 -9.473 0.180 1.00 85.50 87 ASP A C 1
ATOM 735 O O . ASP A 1 87 ? -1.612 -8.816 -0.577 1.00 85.50 87 ASP A O 1
ATOM 739 N N . ASP A 1 88 ? -3.646 -9.243 0.273 1.00 85.50 88 ASP A N 1
ATOM 740 C CA . ASP A 1 88 ? -4.322 -8.184 -0.468 1.00 85.50 88 ASP A CA 1
ATOM 741 C C . ASP A 1 88 ? -3.846 -6.797 -0.021 1.00 85.50 88 ASP A C 1
ATOM 743 O O . ASP A 1 88 ? -3.519 -5.966 -0.874 1.00 85.50 88 ASP A O 1
ATOM 747 N N . LEU A 1 89 ? -3.716 -6.550 1.289 1.00 87.69 89 LEU A N 1
ATOM 748 C CA . LEU A 1 89 ? -3.150 -5.302 1.821 1.00 87.69 89 LEU A CA 1
ATOM 749 C C . LEU A 1 89 ? -1.709 -5.090 1.345 1.00 87.69 89 LEU A C 1
ATOM 751 O O . LEU A 1 89 ? -1.347 -3.996 0.903 1.00 87.69 89 LEU A O 1
ATOM 755 N N . LYS A 1 90 ? -0.887 -6.139 1.391 1.00 89.19 90 LYS A N 1
ATOM 756 C CA . LYS A 1 90 ? 0.509 -6.121 0.943 1.00 89.19 90 LYS A CA 1
ATOM 757 C C . LYS A 1 90 ? 0.612 -5.810 -0.547 1.00 89.19 90 LYS A C 1
ATOM 759 O O . LYS A 1 90 ? 1.403 -4.948 -0.941 1.00 89.19 90 LYS A O 1
ATOM 764 N N . ARG A 1 91 ? -0.214 -6.456 -1.375 1.00 87.00 91 ARG A N 1
ATOM 765 C CA . ARG A 1 91 ? -0.299 -6.202 -2.820 1.00 87.00 91 ARG A CA 1
ATOM 766 C C . ARG A 1 91 ? -0.753 -4.770 -3.102 1.00 87.00 91 ARG A C 1
ATOM 768 O O . ARG A 1 91 ? -0.112 -4.068 -3.888 1.00 87.00 91 ARG A O 1
ATOM 775 N N . LYS A 1 92 ? -1.820 -4.315 -2.436 1.00 87.44 92 LYS A N 1
ATOM 776 C CA . LYS A 1 92 ? -2.376 -2.958 -2.568 1.00 87.44 92 LYS A CA 1
ATOM 777 C C . LYS A 1 92 ? -1.341 -1.893 -2.215 1.00 87.44 92 LYS A C 1
ATOM 779 O O . LYS A 1 92 ? -1.171 -0.925 -2.966 1.00 87.44 92 LYS A O 1
ATOM 784 N N . LYS A 1 93 ? -0.615 -2.098 -1.113 1.00 90.69 93 LYS A N 1
ATOM 785 C CA . LYS A 1 93 ? 0.476 -1.227 -0.682 1.00 90.69 93 LYS A CA 1
ATOM 786 C C . LYS A 1 93 ? 1.594 -1.175 -1.711 1.00 90.69 93 LYS A C 1
ATOM 788 O O . LYS A 1 93 ? 1.938 -0.086 -2.166 1.00 90.69 93 LYS A O 1
ATOM 793 N N . PHE A 1 94 ? 2.137 -2.331 -2.094 1.00 89.75 94 PHE A N 1
ATOM 794 C CA . PHE A 1 94 ? 3.247 -2.408 -3.045 1.00 89.75 94 PHE A CA 1
ATOM 795 C C . PHE A 1 94 ? 2.922 -1.650 -4.337 1.00 89.75 94 PHE A C 1
ATOM 797 O O . PHE A 1 94 ? 3.719 -0.839 -4.809 1.00 89.75 94 PHE A O 1
ATOM 804 N N . MET A 1 95 ? 1.717 -1.861 -4.868 1.00 89.38 95 MET A N 1
ATOM 805 C CA . MET A 1 95 ? 1.275 -1.225 -6.103 1.00 89.38 95 MET A CA 1
ATOM 806 C C . MET A 1 95 ? 1.081 0.289 -5.940 1.00 89.38 95 MET A C 1
ATOM 808 O O . MET A 1 95 ? 1.521 1.076 -6.778 1.00 89.38 95 MET A O 1
ATOM 812 N N . SER A 1 96 ? 0.494 0.724 -4.823 1.00 89.94 96 SER A N 1
ATOM 813 C CA . SER A 1 96 ? 0.332 2.151 -4.530 1.00 89.94 96 SER A CA 1
ATOM 814 C C . SER A 1 96 ? 1.679 2.862 -4.369 1.00 89.94 96 SER A C 1
ATOM 816 O O . SER A 1 96 ? 1.862 3.948 -4.920 1.00 89.94 96 SER A O 1
ATOM 818 N N . ASP A 1 97 ? 2.639 2.254 -3.669 1.00 90.94 97 ASP A N 1
ATOM 819 C CA . ASP A 1 97 ? 4.001 2.781 -3.524 1.00 90.94 97 ASP A CA 1
ATOM 820 C C . ASP A 1 97 ? 4.717 2.860 -4.875 1.00 90.94 97 ASP A C 1
ATOM 822 O O . ASP A 1 97 ? 5.358 3.868 -5.185 1.00 90.94 97 ASP A O 1
ATOM 826 N N . TYR A 1 98 ? 4.563 1.837 -5.714 1.00 91.06 98 TYR A N 1
ATOM 827 C CA . TYR A 1 98 ? 5.090 1.828 -7.073 1.00 91.06 98 TYR A CA 1
ATOM 828 C C . TYR A 1 98 ? 4.571 3.010 -7.902 1.00 91.06 98 TYR A C 1
ATOM 830 O O . TYR A 1 98 ? 5.358 3.812 -8.411 1.00 91.06 98 TYR A O 1
ATOM 838 N N . CYS A 1 99 ? 3.253 3.189 -7.989 1.00 90.00 99 CYS A N 1
ATOM 839 C CA . CYS A 1 99 ? 2.675 4.260 -8.802 1.00 90.00 99 CYS A CA 1
ATOM 840 C C . CYS A 1 99 ? 2.921 5.653 -8.237 1.00 90.00 99 CYS A C 1
ATOM 842 O O . CYS A 1 99 ? 3.068 6.601 -9.010 1.00 90.00 99 CYS A O 1
ATOM 844 N N . GLN A 1 100 ? 3.002 5.788 -6.912 1.00 89.56 100 GLN A N 1
ATOM 845 C CA . GLN A 1 100 ? 3.407 7.041 -6.283 1.00 89.56 100 GLN A CA 1
ATOM 846 C C . GLN A 1 100 ? 4.806 7.459 -6.755 1.00 89.56 100 GLN A C 1
ATOM 848 O O . GLN A 1 100 ? 5.033 8.624 -7.084 1.00 89.56 100 GLN A O 1
ATOM 853 N N . ASN A 1 101 ? 5.734 6.504 -6.819 1.00 88.50 101 ASN A N 1
ATOM 854 C CA . ASN A 1 101 ? 7.133 6.759 -7.150 1.00 88.50 101 ASN A CA 1
ATOM 855 C C . ASN A 1 101 ? 7.432 6.719 -8.657 1.00 88.50 101 ASN A C 1
ATOM 857 O O . ASN A 1 101 ? 8.504 7.163 -9.074 1.00 88.50 101 ASN A O 1
ATOM 861 N N . PHE A 1 102 ? 6.497 6.240 -9.483 1.00 88.69 102 PHE A N 1
ATOM 862 C CA . PHE A 1 102 ? 6.704 5.996 -10.912 1.00 88.69 102 PHE A CA 1
ATOM 863 C C . PHE A 1 102 ? 7.273 7.201 -11.660 1.00 88.69 102 PHE A C 1
ATOM 865 O O . PHE A 1 102 ? 8.262 7.052 -12.362 1.00 88.69 102 PHE A O 1
ATOM 872 N N . ASN A 1 103 ? 6.697 8.398 -11.497 1.00 85.75 103 ASN A N 1
ATOM 873 C CA . ASN A 1 103 ? 7.160 9.595 -12.212 1.00 85.75 103 ASN A CA 1
ATOM 874 C C . ASN A 1 103 ? 8.590 9.971 -11.820 1.00 85.75 103 ASN A C 1
ATOM 876 O O . ASN A 1 103 ? 9.428 10.222 -12.684 1.00 85.75 103 ASN A O 1
ATOM 880 N N . THR A 1 104 ? 8.883 9.962 -10.519 1.00 86.06 104 THR A N 1
ATOM 881 C CA . THR A 1 104 ? 10.222 10.238 -9.994 1.00 86.06 104 THR A CA 1
ATOM 882 C C . THR A 1 104 ? 11.241 9.253 -10.560 1.00 86.06 104 THR A C 1
ATOM 884 O O . THR A 1 104 ? 12.315 9.657 -11.007 1.00 86.06 104 THR A O 1
ATOM 887 N N . LEU A 1 105 ? 10.899 7.963 -10.580 1.00 83.06 105 LEU A N 1
ATOM 888 C CA . LEU A 1 105 ? 11.766 6.913 -11.105 1.00 83.06 105 LEU A CA 1
ATOM 889 C C . LEU A 1 105 ? 11.904 6.991 -12.632 1.00 83.06 105 LEU A C 1
ATOM 891 O O . LEU A 1 105 ? 13.020 6.927 -13.139 1.00 83.06 105 LEU A O 1
ATOM 895 N N . HIS A 1 106 ? 10.807 7.207 -13.361 1.00 82.12 106 HIS A N 1
ATOM 896 C CA . HIS A 1 106 ? 10.791 7.399 -14.813 1.00 82.12 106 HIS A CA 1
ATOM 897 C C . HIS A 1 106 ? 11.729 8.543 -15.218 1.00 82.12 106 HIS A C 1
ATOM 899 O O . HIS A 1 106 ? 12.577 8.370 -16.094 1.00 82.12 106 HIS A O 1
ATOM 905 N N . THR A 1 107 ? 11.622 9.700 -14.557 1.00 80.75 107 THR A N 1
ATOM 906 C CA . THR A 1 107 ? 12.464 10.873 -14.832 1.00 80.75 107 THR A CA 1
ATOM 907 C C . THR A 1 107 ? 13.930 10.597 -14.531 1.00 80.75 107 THR A C 1
ATOM 909 O O . THR A 1 107 ? 14.774 10.833 -15.396 1.00 80.75 107 THR A O 1
ATOM 912 N N . LYS A 1 108 ? 14.240 10.047 -13.346 1.00 77.62 108 LYS A N 1
ATOM 913 C CA . LYS A 1 108 ? 15.621 9.713 -12.972 1.00 77.62 108 LYS A CA 1
ATOM 914 C C . LYS A 1 108 ? 16.254 8.814 -14.027 1.00 77.62 108 LYS A C 1
ATOM 916 O O . LYS A 1 108 ? 17.293 9.168 -14.561 1.00 77.62 108 LYS A O 1
ATOM 921 N N . LEU A 1 109 ? 15.577 7.734 -14.404 1.00 74.88 109 LEU A N 1
ATOM 922 C CA . LEU A 1 109 ? 16.131 6.691 -15.272 1.00 74.88 109 LEU A CA 1
ATOM 923 C C . LEU A 1 109 ? 16.154 7.044 -16.758 1.00 74.88 109 LEU A C 1
ATOM 925 O O . LEU A 1 109 ? 16.902 6.430 -17.520 1.00 74.88 109 LEU A O 1
ATOM 929 N N . THR A 1 110 ? 15.374 8.043 -17.169 1.00 70.31 110 THR A N 1
ATOM 930 C CA . THR A 1 110 ? 15.449 8.590 -18.527 1.00 70.31 110 THR A CA 1
ATOM 931 C C . THR A 1 110 ? 16.629 9.559 -18.675 1.00 70.31 110 THR A C 1
ATOM 933 O O . THR A 1 110 ? 17.227 9.607 -19.747 1.00 70.31 110 THR A O 1
ATOM 936 N N . LEU A 1 111 ? 16.996 10.294 -17.615 1.00 66.75 111 LEU A N 1
ATOM 937 C CA . LEU A 1 111 ? 17.996 11.373 -17.663 1.00 66.75 111 LEU A CA 1
ATOM 938 C C . LEU A 1 111 ? 19.408 10.944 -17.238 1.00 66.75 111 LEU A C 1
ATOM 940 O O . LEU A 1 111 ? 20.381 11.334 -17.872 1.00 66.75 111 LEU A O 1
ATOM 944 N N . ASN A 1 112 ? 19.535 10.149 -16.176 1.00 62.44 112 ASN A N 1
ATOM 945 C CA . ASN A 1 112 ? 20.813 9.687 -15.637 1.00 62.44 112 ASN A CA 1
ATOM 946 C C . ASN A 1 112 ? 20.615 8.242 -15.170 1.00 62.44 112 ASN A C 1
ATOM 948 O O . ASN A 1 112 ? 19.670 7.955 -14.446 1.00 62.44 112 ASN A O 1
ATOM 952 N N . ARG A 1 113 ? 21.469 7.296 -15.572 1.00 67.81 113 ARG A N 1
ATOM 953 C CA . ARG A 1 113 ? 21.245 5.854 -15.317 1.00 67.81 113 ARG A CA 1
ATOM 954 C C . ARG A 1 113 ? 22.105 5.269 -14.176 1.00 67.81 113 ARG A C 1
ATOM 956 O O . ARG A 1 113 ? 22.707 4.213 -14.387 1.00 67.81 113 ARG A O 1
ATOM 963 N N . PRO A 1 114 ? 22.230 5.886 -12.981 1.00 65.06 114 PRO A N 1
ATOM 964 C CA . PRO A 1 114 ? 22.964 5.254 -11.893 1.00 65.06 114 PRO A CA 1
ATOM 965 C C . PRO A 1 114 ? 22.188 4.017 -11.407 1.00 65.06 114 PRO A C 1
ATOM 967 O O . PRO A 1 114 ? 20.961 4.009 -11.419 1.00 65.06 114 PRO A O 1
ATOM 970 N N . HIS A 1 115 ? 22.894 2.963 -10.984 1.00 70.50 115 HIS A N 1
ATOM 971 C CA . HIS A 1 115 ? 22.302 1.733 -10.423 1.00 70.50 115 HIS A CA 1
ATOM 972 C C . HIS A 1 115 ? 21.271 1.024 -11.328 1.00 70.50 115 HIS A C 1
ATOM 974 O O . HIS A 1 115 ? 20.312 0.433 -10.834 1.00 70.50 115 HIS A O 1
ATOM 980 N N . CYS A 1 116 ? 21.472 1.053 -12.653 1.00 75.44 116 CYS A N 1
ATOM 981 C CA . CYS A 1 116 ? 20.508 0.552 -13.644 1.00 75.44 116 CYS A CA 1
ATOM 982 C C . CYS A 1 116 ? 19.977 -0.863 -13.346 1.00 75.44 116 CYS A C 1
ATOM 984 O O . CYS A 1 116 ? 18.783 -1.095 -13.495 1.00 75.44 116 CYS A O 1
ATOM 986 N N . LYS A 1 117 ? 20.830 -1.781 -12.855 1.00 77.31 117 LYS A N 1
ATOM 987 C CA . LYS A 1 117 ? 20.422 -3.148 -12.489 1.00 77.31 117 LYS A CA 1
ATOM 988 C C . LYS A 1 117 ? 19.357 -3.176 -11.387 1.00 77.31 117 LYS A C 1
ATOM 990 O O . LYS A 1 117 ? 18.327 -3.802 -11.575 1.00 77.31 117 LYS A O 1
ATOM 995 N N . VAL A 1 118 ? 19.549 -2.445 -10.286 1.00 79.31 118 VAL A N 1
ATOM 996 C CA . VAL A 1 118 ? 18.566 -2.427 -9.186 1.00 79.31 118 VAL A CA 1
ATOM 997 C C . VAL A 1 118 ? 17.229 -1.860 -9.628 1.00 79.31 118 VAL A C 1
ATOM 999 O O . VAL A 1 118 ? 16.180 -2.383 -9.260 1.00 79.31 118 VAL A O 1
ATOM 1002 N N . TYR A 1 119 ? 17.248 -0.817 -10.455 1.00 79.00 119 TYR A N 1
ATOM 1003 C CA . TYR A 1 119 ? 16.010 -0.288 -11.007 1.00 79.00 119 TYR A CA 1
ATOM 1004 C C . TYR A 1 119 ? 15.353 -1.273 -11.972 1.00 79.00 119 TYR A C 1
ATOM 1006 O O . TYR A 1 119 ? 14.141 -1.450 -11.911 1.00 79.00 119 TYR A O 1
ATOM 1014 N N . TYR A 1 120 ? 16.129 -1.945 -12.822 1.00 80.25 120 TYR A N 1
ATOM 1015 C CA . TYR A 1 120 ? 15.614 -2.985 -13.705 1.00 80.25 120 TYR A CA 1
ATOM 1016 C C . TYR A 1 120 ? 14.924 -4.104 -12.914 1.00 80.25 120 TYR A C 1
ATOM 1018 O O . TYR A 1 120 ? 13.763 -4.399 -13.188 1.00 80.25 120 TYR A O 1
ATOM 1026 N N . ASP A 1 121 ? 15.582 -4.643 -11.885 1.00 83.25 121 ASP A N 1
ATOM 1027 C CA . ASP A 1 121 ? 15.035 -5.702 -11.028 1.00 83.25 121 ASP A CA 1
ATOM 1028 C C . ASP A 1 121 ? 13.743 -5.239 -10.330 1.00 83.25 121 ASP A C 1
ATOM 1030 O O . ASP A 1 121 ? 12.735 -5.949 -10.321 1.00 83.25 121 ASP A O 1
ATOM 1034 N N . TYR A 1 122 ? 13.725 -4.000 -9.826 1.00 86.62 122 TYR A N 1
ATOM 1035 C CA . TYR A 1 122 ? 12.530 -3.384 -9.249 1.00 86.62 122 TYR A CA 1
ATOM 1036 C C . TYR A 1 122 ? 11.366 -3.293 -10.250 1.00 86.62 122 TYR A C 1
ATOM 1038 O O . TYR A 1 122 ? 10.234 -3.649 -9.912 1.00 86.62 122 TYR A O 1
ATOM 1046 N N . PHE A 1 123 ? 11.613 -2.837 -11.483 1.00 86.81 123 PHE A N 1
ATOM 1047 C CA . PHE A 1 123 ? 10.568 -2.718 -12.507 1.00 86.81 123 PHE A CA 1
ATOM 1048 C C . PHE A 1 123 ? 10.109 -4.071 -13.047 1.00 86.81 123 PHE A C 1
ATOM 1050 O O . PHE A 1 123 ? 8.926 -4.212 -13.349 1.00 86.81 123 PHE A O 1
ATOM 1057 N N . MET A 1 124 ? 10.994 -5.066 -13.116 1.00 86.31 124 MET A N 1
ATOM 1058 C CA . MET A 1 124 ? 10.627 -6.441 -13.457 1.00 86.31 124 MET A CA 1
ATOM 1059 C C . MET A 1 124 ? 9.707 -7.045 -12.396 1.00 86.31 124 MET A C 1
ATOM 1061 O O . MET A 1 124 ? 8.625 -7.518 -12.733 1.00 86.31 124 MET A O 1
ATOM 1065 N N . LYS A 1 125 ? 10.050 -6.918 -11.108 1.00 87.12 125 LYS A N 1
ATOM 1066 C CA . LYS A 1 125 ? 9.163 -7.343 -10.013 1.00 87.12 125 LYS A CA 1
ATOM 1067 C C . LYS A 1 125 ? 7.833 -6.581 -10.023 1.00 87.12 125 LYS A C 1
ATOM 1069 O O . LYS A 1 125 ? 6.769 -7.153 -9.800 1.00 87.12 125 LYS A O 1
ATOM 1074 N N . SER A 1 126 ? 7.881 -5.283 -10.322 1.00 89.81 126 SER A N 1
ATOM 1075 C CA . SER A 1 126 ? 6.676 -4.453 -10.428 1.00 89.81 126 SER A CA 1
ATOM 1076 C C . SER A 1 126 ? 5.797 -4.844 -11.617 1.00 89.81 126 SER A C 1
ATOM 1078 O O . SER A 1 126 ? 4.585 -4.701 -11.523 1.00 89.81 126 SER A O 1
ATOM 1080 N N . LYS A 1 127 ? 6.371 -5.360 -12.713 1.00 89.44 127 LYS A N 1
ATOM 1081 C CA . LYS A 1 127 ? 5.642 -5.861 -13.889 1.00 89.44 127 LYS A CA 1
ATOM 1082 C C . LYS A 1 127 ? 4.726 -7.020 -13.542 1.00 89.44 127 LYS A C 1
ATOM 1084 O O . LYS A 1 127 ? 3.554 -6.965 -13.898 1.00 89.44 127 LYS A O 1
ATOM 1089 N N . GLU A 1 128 ? 5.228 -8.017 -12.825 1.00 85.44 128 GLU A N 1
ATOM 1090 C CA . GLU A 1 128 ? 4.422 -9.169 -12.407 1.00 85.44 128 GLU A CA 1
ATOM 1091 C C . GLU A 1 128 ? 3.247 -8.731 -11.527 1.00 85.44 128 GLU A C 1
ATOM 1093 O O . GLU A 1 128 ? 2.092 -9.029 -11.826 1.00 85.44 128 GLU A O 1
ATOM 1098 N N . ALA A 1 129 ? 3.527 -7.922 -10.502 1.00 86.81 129 ALA A N 1
ATOM 1099 C CA . ALA A 1 129 ? 2.490 -7.390 -9.625 1.00 86.81 129 ALA A CA 1
ATOM 1100 C C . ALA A 1 129 ? 1.499 -6.473 -10.365 1.00 86.81 129 ALA A C 1
ATOM 1102 O O . ALA A 1 129 ? 0.313 -6.458 -10.039 1.00 86.81 129 ALA A O 1
ATOM 1103 N N . TYR A 1 130 ? 1.966 -5.690 -11.345 1.00 88.50 130 TYR A N 1
ATOM 1104 C CA . TYR A 1 130 ? 1.124 -4.767 -12.108 1.00 88.50 130 TYR A CA 1
ATOM 1105 C C . TYR A 1 130 ? 0.132 -5.525 -12.972 1.00 88.50 130 TYR A C 1
ATOM 1107 O O . TYR A 1 130 ? -1.035 -5.155 -12.990 1.00 88.50 130 TYR A O 1
ATOM 1115 N N . VAL A 1 131 ? 0.570 -6.591 -13.647 1.00 87.00 131 VAL A N 1
ATOM 1116 C CA . VAL A 1 131 ? -0.323 -7.444 -14.441 1.00 87.00 131 VAL A CA 1
ATOM 1117 C C . VAL A 1 131 ? -1.407 -8.056 -13.553 1.00 87.00 131 VAL A C 1
ATOM 1119 O O . VAL A 1 131 ? -2.581 -7.946 -13.895 1.00 87.00 131 VAL A O 1
ATOM 1122 N N . ASP A 1 132 ? -1.042 -8.603 -12.387 1.00 84.88 132 ASP A N 1
ATOM 1123 C CA . ASP A 1 132 ? -2.012 -9.180 -11.442 1.00 84.88 132 ASP A CA 1
ATOM 1124 C C . ASP A 1 132 ? -3.054 -8.150 -10.978 1.00 84.88 132 ASP A C 1
ATOM 1126 O O . ASP A 1 132 ? -4.260 -8.399 -11.027 1.00 84.88 132 ASP A O 1
ATOM 1130 N N . VAL A 1 133 ? -2.605 -6.959 -10.568 1.00 84.75 133 VAL A N 1
ATOM 1131 C CA . VAL A 1 133 ? -3.517 -5.895 -10.130 1.00 84.75 133 VAL A CA 1
ATOM 1132 C C . VAL A 1 133 ? -4.360 -5.377 -11.288 1.00 84.75 133 VAL A C 1
ATOM 1134 O O . VAL A 1 133 ? -5.556 -5.169 -11.113 1.00 84.75 133 VAL A O 1
ATOM 1137 N N . PHE A 1 134 ? -3.772 -5.156 -12.462 1.00 83.94 134 PHE A N 1
ATOM 1138 C CA . PHE A 1 134 ? -4.493 -4.610 -13.606 1.00 83.94 134 PHE A CA 1
ATOM 1139 C C . PHE A 1 134 ? -5.610 -5.548 -14.057 1.00 83.94 134 PHE A C 1
ATOM 1141 O O . PHE A 1 134 ? -6.733 -5.103 -14.299 1.00 83.94 134 PHE A O 1
ATOM 1148 N N . ASP A 1 135 ? -5.329 -6.846 -14.074 1.00 83.75 135 ASP A N 1
ATOM 1149 C CA . ASP A 1 135 ? -6.307 -7.871 -14.402 1.00 83.75 135 ASP A CA 1
ATOM 1150 C C . ASP A 1 135 ? -7.438 -7.951 -13.376 1.00 83.75 135 ASP A C 1
ATOM 1152 O O . ASP A 1 135 ? -8.603 -8.040 -13.763 1.00 83.75 135 ASP A O 1
ATOM 1156 N N . LYS A 1 136 ? -7.114 -7.872 -12.081 1.00 83.56 136 LYS A N 1
ATOM 1157 C CA . LYS A 1 136 ? -8.106 -7.927 -10.997 1.00 83.56 136 LYS A CA 1
ATOM 1158 C C . LYS A 1 136 ? -8.945 -6.661 -10.861 1.00 83.56 136 LYS A C 1
ATOM 1160 O O . LYS A 1 136 ? -10.066 -6.757 -10.382 1.00 83.56 136 LYS A O 1
ATOM 1165 N N . CYS A 1 137 ? -8.414 -5.503 -11.253 1.00 83.81 137 CYS A N 1
ATOM 1166 C CA . CYS A 1 137 ? -9.007 -4.201 -10.937 1.00 83.81 137 CYS A CA 1
ATOM 1167 C C . CYS A 1 137 ? -9.549 -3.423 -12.131 1.00 83.81 137 CYS A C 1
ATOM 1169 O O . CYS A 1 137 ? -10.448 -2.604 -11.954 1.00 83.81 137 CYS A O 1
ATOM 1171 N N . TYR A 1 138 ? -8.982 -3.608 -13.324 1.00 79.38 138 TYR A N 1
ATOM 1172 C CA . TYR A 1 138 ? -9.231 -2.714 -14.461 1.00 79.38 138 TYR A CA 1
ATOM 1173 C C . TYR A 1 138 ? -9.689 -3.442 -15.729 1.00 79.38 138 TYR A C 1
ATOM 1175 O O . TYR A 1 138 ? -10.013 -2.786 -16.720 1.00 79.38 138 TYR A O 1
ATOM 1183 N N . LYS A 1 139 ? -9.781 -4.779 -15.711 1.00 81.88 139 LYS A N 1
ATOM 1184 C CA . LYS A 1 139 ? -10.513 -5.523 -16.748 1.00 81.88 139 LYS A CA 1
ATOM 1185 C C . LYS A 1 139 ? -12.012 -5.220 -16.672 1.00 81.88 139 LYS A C 1
ATOM 1187 O O . LYS A 1 139 ? -12.561 -4.942 -15.609 1.00 81.88 139 LYS A O 1
ATOM 1192 N N . SER A 1 140 ? -12.687 -5.277 -17.819 1.00 76.81 140 SER A N 1
ATOM 1193 C CA . SER A 1 140 ? -14.139 -5.078 -17.880 1.00 76.81 140 SER A CA 1
ATOM 1194 C C . SER A 1 140 ? -14.856 -6.101 -16.992 1.00 76.81 140 SER A C 1
ATOM 1196 O O . SER A 1 140 ? -14.561 -7.292 -17.068 1.00 76.81 140 SER A O 1
ATOM 1198 N N . GLY A 1 141 ? -15.765 -5.629 -16.136 1.00 75.62 141 GLY A N 1
ATOM 1199 C CA . GLY A 1 141 ? -16.478 -6.466 -15.164 1.00 75.62 141 GLY A CA 1
ATOM 1200 C C . GLY A 1 141 ? -15.686 -6.812 -13.896 1.00 75.62 141 GLY A C 1
ATOM 1201 O O . GLY A 1 141 ? -16.173 -7.596 -13.085 1.00 75.62 141 GLY A O 1
ATOM 1202 N N . ALA A 1 142 ? -14.489 -6.248 -13.707 1.00 79.19 142 ALA A N 1
ATOM 1203 C CA . ALA A 1 142 ? -13.700 -6.437 -12.495 1.00 79.19 142 ALA A CA 1
ATOM 1204 C C . ALA A 1 142 ? -14.383 -5.837 -11.257 1.00 79.19 142 ALA A C 1
ATOM 1206 O O . ALA A 1 142 ? -14.956 -4.745 -11.308 1.00 79.19 142 ALA A O 1
ATOM 1207 N N . ASN A 1 143 ? -14.256 -6.527 -10.121 1.00 75.06 143 ASN A N 1
ATOM 1208 C CA . ASN A 1 143 ? -14.593 -5.937 -8.835 1.00 75.06 143 ASN A CA 1
ATOM 1209 C C . ASN A 1 143 ? -13.490 -4.947 -8.443 1.00 75.06 143 ASN A C 1
ATOM 1211 O O . ASN A 1 143 ? -12.347 -5.335 -8.217 1.00 75.06 143 ASN A O 1
ATOM 1215 N N . THR A 1 144 ? -13.837 -3.666 -8.354 1.00 76.25 144 THR A N 1
ATOM 1216 C CA . THR A 1 144 ? -12.894 -2.614 -7.956 1.00 76.25 144 THR A CA 1
ATOM 1217 C C . THR A 1 144 ? -12.689 -2.527 -6.441 1.00 76.25 144 THR A C 1
ATOM 1219 O O . THR A 1 144 ? -11.861 -1.739 -5.975 1.00 76.25 144 THR A O 1
ATOM 1222 N N . ASP A 1 145 ? -13.448 -3.296 -5.657 1.00 73.50 145 ASP A N 1
ATOM 1223 C CA . ASP A 1 145 ? -13.254 -3.400 -4.215 1.00 73.50 145 ASP A CA 1
ATOM 1224 C C . ASP A 1 145 ? -11.858 -3.956 -3.908 1.00 73.50 145 ASP A C 1
ATOM 1226 O O . ASP A 1 145 ? -11.437 -4.977 -4.444 1.00 73.50 145 ASP A O 1
ATOM 1230 N N . GLY A 1 146 ? -11.118 -3.271 -3.034 1.00 73.25 146 GLY A N 1
ATOM 1231 C CA . GLY A 1 146 ? -9.759 -3.676 -2.652 1.00 73.25 146 GLY A CA 1
ATOM 1232 C C . GLY A 1 146 ? -8.656 -3.231 -3.620 1.00 73.25 146 GLY A C 1
ATOM 1233 O O . GLY A 1 146 ? -7.473 -3.425 -3.332 1.00 73.25 146 GLY A O 1
ATOM 1234 N N . CYS A 1 147 ? -8.999 -2.566 -4.722 1.00 83.56 147 CYS A N 1
ATOM 1235 C CA . CYS A 1 147 ? -8.014 -2.052 -5.667 1.00 83.56 147 CYS A CA 1
ATOM 1236 C C . CYS A 1 147 ? -7.224 -0.862 -5.106 1.00 83.56 147 CYS A C 1
ATOM 1238 O O . CYS A 1 147 ? -7.766 -0.056 -4.339 1.00 83.56 147 CYS A O 1
ATOM 1240 N N . PRO A 1 148 ? -5.934 -0.723 -5.465 1.00 84.69 148 PRO A N 1
ATOM 1241 C CA . PRO A 1 148 ? -5.133 0.408 -5.022 1.00 84.69 148 PRO A CA 1
ATOM 1242 C C . PRO A 1 148 ? -5.740 1.725 -5.504 1.00 84.69 148 PRO A C 1
ATOM 1244 O O . PRO A 1 148 ? -6.259 1.836 -6.615 1.00 84.69 148 PRO A O 1
ATOM 1247 N N . TYR A 1 149 ? -5.653 2.752 -4.660 1.00 81.81 149 TYR A N 1
ATOM 1248 C CA . TYR A 1 149 ? -6.138 4.082 -5.023 1.00 81.81 149 TYR A CA 1
ATOM 1249 C C . TYR A 1 149 ? -5.343 4.686 -6.192 1.00 81.81 149 TYR A C 1
ATOM 1251 O O . TYR A 1 149 ? -5.874 5.449 -7.003 1.00 81.81 149 TYR A O 1
ATOM 1259 N N . LEU A 1 150 ? -4.058 4.347 -6.288 1.00 84.31 150 LEU A N 1
ATOM 1260 C CA . LEU A 1 150 ? -3.205 4.708 -7.415 1.00 84.31 150 LEU A CA 1
ATOM 1261 C C . LEU A 1 150 ? -3.201 3.590 -8.472 1.00 84.31 150 LEU A C 1
ATOM 1263 O O . LEU A 1 150 ? -3.784 2.532 -8.278 1.00 84.31 150 LEU A O 1
ATOM 1267 N N . CYS A 1 151 ? -2.537 3.833 -9.606 1.00 84.38 151 CYS A N 1
ATOM 1268 C CA . CYS A 1 151 ? -2.417 2.869 -10.712 1.00 84.38 151 CYS A CA 1
ATOM 1269 C C . CYS A 1 151 ? -3.682 2.617 -11.546 1.00 84.38 151 CYS A C 1
ATOM 1271 O O . CYS A 1 151 ? -3.762 1.594 -12.210 1.00 84.38 151 CYS A O 1
ATOM 1273 N N . LYS A 1 152 ? -4.648 3.545 -11.564 1.00 81.44 152 LYS A N 1
ATOM 1274 C CA . LYS A 1 152 ? -5.949 3.372 -12.247 1.00 81.44 152 LYS A CA 1
ATOM 1275 C C . LYS A 1 152 ? -5.919 3.304 -13.779 1.00 81.44 152 LYS A C 1
ATOM 1277 O O . LYS A 1 152 ? -6.968 3.214 -14.405 1.00 81.44 152 LYS A O 1
ATOM 1282 N N . ASN A 1 153 ? -4.751 3.444 -14.391 1.00 81.06 153 ASN A N 1
ATOM 1283 C CA . ASN A 1 153 ? -4.603 3.472 -15.839 1.00 81.06 153 ASN A CA 1
ATOM 1284 C C . ASN A 1 153 ? -3.259 2.878 -16.281 1.00 81.06 153 ASN A C 1
ATOM 1286 O O . ASN A 1 153 ? -2.346 2.636 -15.483 1.00 81.06 153 ASN A O 1
ATOM 1290 N N . ASP A 1 154 ? -3.157 2.661 -17.587 1.00 83.25 154 ASP A N 1
ATOM 1291 C CA . ASP A 1 154 ? -2.000 2.102 -18.288 1.00 83.25 154 ASP A CA 1
ATOM 1292 C C . ASP A 1 154 ? -0.748 2.999 -18.243 1.00 83.25 154 ASP A C 1
ATOM 1294 O O . ASP A 1 154 ? 0.363 2.540 -18.515 1.00 83.25 154 ASP A O 1
ATOM 1298 N N . TYR A 1 155 ? -0.889 4.270 -17.848 1.00 86.62 155 TYR A N 1
ATOM 1299 C CA . TYR A 1 155 ? 0.222 5.213 -17.706 1.00 86.62 155 TYR A CA 1
ATOM 1300 C C . TYR A 1 155 ? 1.339 4.659 -16.814 1.00 86.62 155 TYR A C 1
ATOM 1302 O O . TYR A 1 155 ? 2.518 4.887 -17.092 1.00 86.62 155 TYR A O 1
ATOM 1310 N N . TYR A 1 156 ? 0.977 3.921 -15.767 1.00 88.44 156 TYR A N 1
ATOM 1311 C CA . TYR A 1 156 ? 1.922 3.342 -14.816 1.00 88.44 156 TYR A CA 1
ATOM 1312 C C . TYR A 1 156 ? 2.486 1.992 -15.269 1.00 88.44 156 TYR A C 1
ATOM 1314 O O . TYR A 1 156 ? 3.130 1.323 -14.477 1.00 88.44 156 TYR A O 1
ATOM 1322 N N . ASN A 1 157 ? 2.257 1.559 -16.510 1.00 89.81 157 ASN A N 1
ATOM 1323 C CA . ASN A 1 157 ? 2.761 0.274 -16.976 1.00 89.81 157 ASN A CA 1
ATOM 1324 C C . ASN A 1 157 ? 4.312 0.238 -16.928 1.00 89.81 157 ASN A C 1
ATOM 1326 O O . ASN A 1 157 ? 4.961 1.049 -17.607 1.00 89.81 157 ASN A O 1
ATOM 1330 N N . PRO A 1 158 ? 4.921 -0.716 -16.190 1.00 89.38 158 PRO A N 1
ATOM 1331 C CA . PRO A 1 158 ? 6.375 -0.871 -16.089 1.00 89.38 158 PRO A CA 1
ATOM 1332 C C . PRO A 1 158 ? 7.094 -0.989 -17.438 1.00 89.38 158 PRO A C 1
ATOM 1334 O O . PRO A 1 158 ? 8.226 -0.518 -17.570 1.00 89.38 158 PRO A O 1
ATOM 1337 N N . GLU A 1 159 ? 6.433 -1.533 -18.467 1.00 87.75 159 GLU A N 1
ATOM 1338 C CA . GLU A 1 159 ? 6.955 -1.642 -19.839 1.00 87.75 159 GLU A CA 1
ATOM 1339 C C . GLU A 1 159 ? 7.410 -0.298 -20.415 1.00 87.75 159 GLU A C 1
ATOM 1341 O O . GLU A 1 159 ? 8.361 -0.240 -21.196 1.00 87.75 159 GLU A O 1
ATOM 1346 N N . ARG A 1 160 ? 6.774 0.809 -20.011 1.00 86.69 160 ARG A N 1
ATOM 1347 C CA . ARG A 1 160 ? 7.135 2.154 -20.485 1.00 86.69 160 ARG A CA 1
ATOM 1348 C C . ARG A 1 160 ? 8.547 2.554 -20.073 1.00 86.69 160 ARG A C 1
ATOM 1350 O O . ARG A 1 160 ? 9.192 3.319 -20.791 1.00 86.69 160 ARG A O 1
ATOM 1357 N N . ILE A 1 161 ? 9.010 2.049 -18.931 1.00 84.38 161 ILE A N 1
ATOM 1358 C CA . ILE A 1 161 ? 10.361 2.278 -18.424 1.00 84.38 161 ILE A CA 1
ATOM 1359 C C . ILE A 1 161 ? 11.272 1.142 -18.893 1.00 84.38 161 ILE A C 1
ATOM 1361 O O . ILE A 1 161 ? 12.334 1.429 -19.435 1.00 84.38 161 ILE A O 1
ATOM 1365 N N . LEU A 1 162 ? 10.852 -0.124 -18.777 1.00 84.56 162 LEU A N 1
ATOM 1366 C CA . LEU A 1 162 ? 11.660 -1.293 -19.159 1.00 84.56 162 LEU A CA 1
ATOM 1367 C C . LEU A 1 162 ? 12.124 -1.248 -20.622 1.00 84.56 162 LEU A C 1
ATOM 1369 O O . LEU A 1 162 ? 13.302 -1.469 -20.882 1.00 84.56 162 LEU A O 1
ATOM 1373 N N . LYS A 1 163 ? 11.254 -0.869 -21.569 1.00 82.81 163 LYS A N 1
ATOM 1374 C CA . LYS A 1 163 ? 11.626 -0.730 -22.993 1.00 82.81 163 LYS A CA 1
ATOM 1375 C C . LYS A 1 163 ? 12.645 0.383 -23.257 1.00 82.81 163 LYS A C 1
ATOM 1377 O O . LYS A 1 163 ? 13.340 0.349 -24.266 1.00 82.81 163 LYS A O 1
ATOM 1382 N N . LYS A 1 164 ? 12.711 1.392 -22.383 1.00 76.56 164 LYS A N 1
ATOM 1383 C CA . LYS A 1 164 ? 13.642 2.532 -22.489 1.00 76.56 164 LYS A CA 1
ATOM 1384 C C . LYS A 1 164 ? 14.916 2.331 -21.668 1.00 76.56 164 LYS A C 1
ATOM 1386 O O . LYS A 1 164 ? 15.946 2.939 -21.969 1.00 76.56 164 LYS A O 1
ATOM 1391 N N . LEU A 1 165 ? 14.852 1.490 -20.637 1.00 75.00 165 LEU A N 1
ATOM 1392 C CA . LEU A 1 165 ? 15.971 1.065 -19.804 1.00 75.00 165 LEU A CA 1
ATOM 1393 C C . LEU A 1 165 ? 16.907 0.164 -20.621 1.00 75.00 165 LEU A C 1
ATOM 1395 O O . LEU A 1 165 ? 16.963 -1.047 -20.440 1.00 75.00 165 LEU A O 1
ATOM 1399 N N . ASN A 1 166 ? 17.727 0.767 -21.481 1.00 66.69 166 ASN A N 1
ATOM 1400 C CA . ASN A 1 166 ? 18.915 0.105 -22.017 1.00 66.69 166 ASN A CA 1
ATOM 1401 C C . ASN A 1 166 ? 19.991 0.100 -20.927 1.00 66.69 166 ASN A C 1
ATOM 1403 O O . ASN A 1 166 ? 20.952 0.881 -20.966 1.00 66.69 166 ASN A O 1
ATOM 1407 N N . CYS A 1 167 ? 19.799 -0.743 -19.913 1.00 68.38 167 CYS A N 1
ATOM 1408 C CA . CYS A 1 167 ? 20.847 -1.064 -18.963 1.00 68.38 167 CYS A CA 1
ATOM 1409 C C . CYS A 1 167 ? 21.933 -1.812 -19.728 1.00 68.38 167 CYS A C 1
ATOM 1411 O O . CYS A 1 167 ? 21.845 -3.021 -19.927 1.00 68.38 167 CYS A O 1
ATOM 1413 N N . LYS A 1 168 ? 22.972 -1.091 -20.177 1.00 60.31 168 LYS A N 1
ATOM 1414 C CA . LYS A 1 168 ? 24.249 -1.746 -20.473 1.00 60.31 168 LYS A CA 1
ATOM 1415 C C . LYS A 1 168 ? 24.553 -2.601 -19.249 1.00 60.31 168 LYS A C 1
ATOM 1417 O O . LYS A 1 168 ? 24.419 -2.087 -18.136 1.00 60.31 168 LYS A O 1
ATOM 1422 N N . LYS A 1 169 ? 24.875 -3.884 -19.443 1.00 53.53 169 LYS A N 1
ATOM 1423 C CA . LYS A 1 169 ? 25.362 -4.742 -18.362 1.00 53.53 169 LYS A CA 1
ATOM 1424 C C . LYS A 1 169 ? 26.504 -3.978 -17.696 1.00 53.53 169 LYS A C 1
ATOM 1426 O O . LYS A 1 169 ? 27.589 -3.886 -18.257 1.00 53.53 169 LYS A O 1
ATOM 1431 N N . ILE A 1 170 ? 26.225 -3.345 -16.559 1.00 51.06 170 ILE A N 1
ATOM 1432 C CA . ILE A 1 170 ? 27.269 -2.893 -15.652 1.00 51.06 170 ILE A CA 1
ATOM 1433 C C . ILE A 1 170 ? 28.000 -4.192 -15.338 1.00 51.06 170 ILE A C 1
ATOM 1435 O O . ILE A 1 170 ? 27.338 -5.156 -14.939 1.00 51.06 170 ILE A O 1
ATOM 1439 N N . GLY A 1 171 ? 29.296 -4.267 -15.653 1.00 48.00 171 GLY A N 1
ATOM 1440 C CA . GLY A 1 171 ? 30.074 -5.479 -15.416 1.00 48.00 171 GLY A CA 1
ATOM 1441 C C . GLY A 1 171 ? 29.799 -5.953 -13.993 1.00 48.00 171 GLY A C 1
ATOM 1442 O O . GLY A 1 171 ? 29.781 -5.139 -13.069 1.00 48.00 171 GLY A O 1
ATOM 1443 N N . GLU A 1 172 ? 29.508 -7.242 -13.815 1.00 51.03 172 GLU A N 1
ATOM 1444 C CA . GLU A 1 172 ? 29.147 -7.817 -12.509 1.00 51.03 172 GLU A CA 1
ATOM 1445 C C . GLU A 1 172 ? 30.167 -7.464 -11.408 1.00 51.03 172 GLU A C 1
ATOM 1447 O O . GLU A 1 172 ? 29.822 -7.397 -10.229 1.00 51.03 172 GLU A O 1
ATOM 1452 N N . GLU A 1 173 ? 31.398 -7.142 -11.808 1.00 53.84 173 GLU A N 1
ATOM 1453 C CA . GLU A 1 173 ? 32.503 -6.666 -10.977 1.00 53.84 173 GLU A CA 1
ATOM 1454 C C . GLU A 1 173 ? 32.302 -5.265 -10.360 1.00 53.84 173 GLU A C 1
ATOM 1456 O O . GLU A 1 173 ? 32.733 -5.042 -9.229 1.00 53.84 173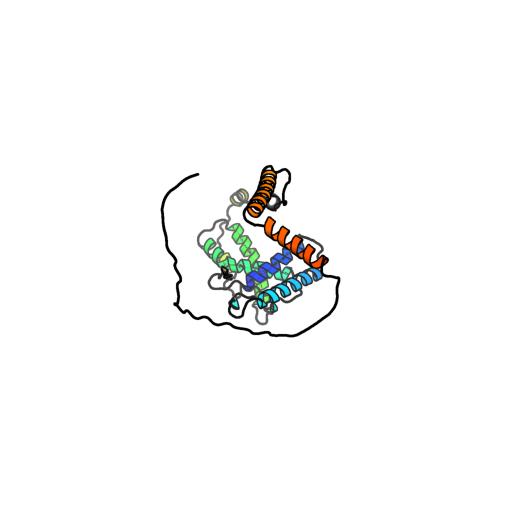 GLU A O 1
ATOM 1461 N N . GLU A 1 174 ? 31.616 -4.325 -11.025 1.00 54.66 174 GLU A N 1
ATOM 1462 C CA . GLU A 1 174 ? 31.291 -3.006 -10.442 1.00 54.66 174 GLU A CA 1
ATOM 1463 C C . GLU A 1 174 ? 30.120 -3.083 -9.450 1.00 54.66 174 GLU A C 1
ATOM 1465 O O . GLU A 1 174 ? 30.041 -2.292 -8.507 1.00 54.66 174 GLU A O 1
ATOM 1470 N N . ILE A 1 175 ? 29.221 -4.055 -9.634 1.00 53.19 175 ILE A N 1
ATOM 1471 C CA . ILE A 1 175 ? 28.069 -4.295 -8.753 1.00 53.19 175 ILE A CA 1
ATOM 1472 C C . ILE A 1 175 ? 28.545 -4.949 -7.450 1.00 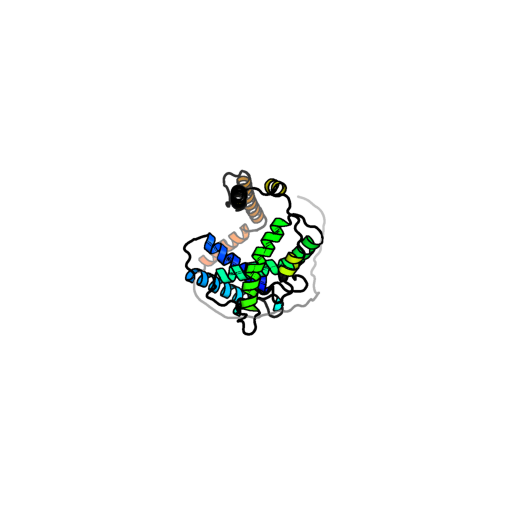53.19 175 ILE A C 1
ATOM 1474 O O . ILE A 1 175 ? 28.225 -4.455 -6.371 1.00 53.19 175 ILE A O 1
ATOM 1478 N N . LYS A 1 176 ? 29.385 -5.989 -7.520 1.00 54.19 176 LYS A N 1
ATOM 1479 C CA . LYS A 1 176 ? 29.936 -6.658 -6.323 1.00 54.19 176 LYS A CA 1
ATOM 1480 C C . LYS A 1 176 ? 30.750 -5.728 -5.412 1.00 54.19 176 LYS A C 1
ATOM 1482 O O . LYS A 1 176 ? 30.844 -5.989 -4.224 1.00 54.19 176 LYS A O 1
ATOM 1487 N N . LYS A 1 177 ? 31.300 -4.626 -5.938 1.00 55.62 177 LYS A N 1
ATOM 1488 C CA . LYS A 1 177 ? 32.022 -3.616 -5.139 1.00 55.62 177 LYS A CA 1
ATOM 1489 C C . LYS A 1 177 ? 31.115 -2.620 -4.401 1.00 55.62 177 LYS A C 1
ATOM 1491 O O . LYS A 1 177 ? 31.607 -1.915 -3.526 1.00 55.62 177 LYS A O 1
ATOM 1496 N N . LYS A 1 178 ? 29.828 -2.513 -4.759 1.00 55.53 178 LYS A N 1
ATOM 1497 C CA . LYS A 1 178 ? 28.884 -1.532 -4.178 1.00 55.53 178 LYS A CA 1
ATOM 1498 C C . LYS A 1 178 ? 27.769 -2.142 -3.333 1.00 55.53 178 LYS A C 1
ATOM 1500 O O . LYS A 1 178 ? 27.199 -1.422 -2.518 1.00 55.53 178 LYS A O 1
ATOM 1505 N N . TYR A 1 179 ? 27.439 -3.415 -3.534 1.00 56.94 179 TYR A N 1
ATOM 1506 C CA . TYR A 1 179 ? 26.451 -4.111 -2.713 1.00 56.94 179 TYR A CA 1
ATOM 1507 C C . TYR A 1 179 ? 27.162 -4.890 -1.617 1.00 56.94 179 TYR A C 1
ATOM 1509 O O . TYR A 1 179 ? 28.023 -5.720 -1.891 1.00 56.94 179 TYR A O 1
ATOM 1517 N N . ILE A 1 180 ? 26.784 -4.593 -0.382 1.00 71.50 180 ILE A N 1
ATOM 1518 C CA . ILE A 1 180 ? 27.115 -5.418 0.773 1.00 71.50 180 ILE A CA 1
ATOM 1519 C C . ILE A 1 180 ? 26.240 -6.681 0.743 1.00 71.50 180 ILE A C 1
ATOM 1521 O O . ILE A 1 180 ? 25.088 -6.593 0.303 1.00 71.50 180 ILE A O 1
ATOM 1525 N N . PRO A 1 181 ? 26.768 -7.848 1.154 1.00 80.44 181 PRO A N 1
ATOM 1526 C CA . PRO A 1 181 ? 25.989 -9.075 1.281 1.00 80.44 181 PRO A CA 1
ATOM 1527 C C . PRO A 1 181 ? 24.718 -8.851 2.105 1.00 80.44 181 PRO A C 1
ATOM 1529 O O . PRO A 1 181 ? 24.704 -8.024 3.017 1.00 80.44 181 PRO A O 1
ATOM 1532 N N . GLU A 1 182 ? 23.654 -9.595 1.802 1.00 71.00 182 GLU A N 1
ATOM 1533 C CA . GLU A 1 182 ? 22.374 -9.504 2.519 1.00 71.00 182 GLU A CA 1
ATOM 1534 C C . GLU A 1 182 ? 22.554 -9.710 4.029 1.00 71.00 182 GLU A C 1
ATOM 1536 O O . GLU A 1 182 ? 21.993 -8.969 4.828 1.00 71.00 182 GLU A O 1
ATOM 1541 N N . GLU A 1 183 ? 23.439 -10.625 4.414 1.00 78.69 183 GLU A N 1
ATOM 1542 C CA . GLU A 1 183 ? 23.852 -10.872 5.798 1.00 78.69 183 GLU A CA 1
ATOM 1543 C C . GLU A 1 183 ? 24.435 -9.616 6.469 1.00 78.69 183 GLU A C 1
ATOM 1545 O O . GLU A 1 183 ? 24.086 -9.290 7.601 1.00 78.69 183 GLU A O 1
ATOM 1550 N N . GLU A 1 184 ? 25.280 -8.864 5.758 1.00 83.06 184 GLU A N 1
ATOM 1551 C CA . GLU A 1 184 ? 25.881 -7.625 6.261 1.00 83.06 184 GLU A CA 1
ATOM 1552 C C . GLU A 1 184 ? 24.858 -6.479 6.309 1.00 83.06 184 GLU A C 1
ATOM 1554 O O . GLU A 1 184 ? 24.886 -5.645 7.216 1.00 83.06 184 GLU A O 1
ATOM 1559 N N . CYS A 1 185 ? 23.930 -6.435 5.350 1.00 78.69 185 CYS A N 1
ATOM 1560 C CA . CYS A 1 185 ? 22.815 -5.491 5.355 1.00 78.69 185 CYS A CA 1
ATOM 1561 C C . CYS A 1 185 ? 21.881 -5.739 6.548 1.00 78.69 185 CYS A C 1
ATOM 1563 O O . CYS A 1 185 ? 21.522 -4.792 7.255 1.00 78.69 185 CYS A O 1
ATOM 1565 N N . ASN A 1 186 ? 21.531 -7.000 6.797 1.00 82.88 186 ASN A N 1
ATOM 1566 C CA . ASN A 1 186 ? 20.682 -7.405 7.912 1.00 82.88 186 ASN A CA 1
ATOM 1567 C C . ASN A 1 186 ? 21.380 -7.112 9.243 1.00 82.88 186 ASN A C 1
ATOM 1569 O O . ASN A 1 186 ? 20.823 -6.388 10.056 1.00 82.88 186 ASN A O 1
ATOM 1573 N N . ALA A 1 187 ? 22.655 -7.484 9.397 1.00 86.44 187 ALA A N 1
ATOM 1574 C CA . ALA A 1 187 ? 23.432 -7.169 10.598 1.00 86.44 187 ALA A CA 1
ATOM 1575 C C . ALA A 1 187 ? 23.529 -5.655 10.877 1.00 86.44 187 ALA A C 1
ATOM 1577 O O . ALA A 1 187 ? 23.445 -5.221 12.026 1.00 86.44 187 ALA A O 1
ATOM 1578 N N . LYS A 1 188 ? 23.689 -4.823 9.836 1.00 87.19 188 LYS A N 1
ATOM 1579 C CA . LYS A 1 188 ? 23.665 -3.355 9.975 1.00 87.19 188 LYS A CA 1
ATOM 1580 C C . LYS A 1 188 ? 22.286 -2.828 10.354 1.00 87.19 188 LYS A C 1
ATOM 1582 O O . LYS A 1 188 ? 22.211 -1.883 11.133 1.00 87.19 188 LYS A O 1
ATOM 1587 N N . THR A 1 189 ? 21.228 -3.413 9.803 1.00 81.38 189 THR A N 1
ATOM 1588 C CA . THR A 1 189 ? 19.839 -3.044 10.105 1.00 81.38 189 THR A CA 1
ATOM 1589 C C . THR A 1 189 ? 19.493 -3.398 11.546 1.00 81.38 189 THR A C 1
ATOM 1591 O O . THR A 1 189 ? 19.032 -2.527 12.275 1.00 81.38 189 THR A O 1
ATOM 1594 N N . ASP A 1 190 ? 19.824 -4.614 11.980 1.00 85.94 190 ASP A N 1
ATOM 1595 C CA . ASP A 1 190 ? 19.625 -5.100 13.348 1.00 85.94 190 ASP A CA 1
ATOM 1596 C C . ASP A 1 190 ? 20.409 -4.249 14.351 1.00 85.94 190 ASP A C 1
ATOM 1598 O O . ASP A 1 190 ? 19.893 -3.862 15.399 1.00 85.94 190 ASP A O 1
ATOM 1602 N N . LYS A 1 191 ? 21.650 -3.880 14.003 1.00 90.00 191 LYS A N 1
ATOM 1603 C CA . LYS A 1 191 ? 22.454 -2.955 14.804 1.00 90.00 191 LYS A CA 1
ATOM 1604 C C . LYS A 1 191 ? 21.799 -1.576 14.904 1.00 90.00 191 LYS A C 1
ATOM 1606 O O . LYS A 1 191 ? 21.718 -1.040 16.003 1.00 90.00 191 LYS A O 1
ATOM 1611 N N . LEU A 1 192 ? 21.321 -1.012 13.792 1.00 85.56 192 LEU A N 1
ATOM 1612 C CA . LEU A 1 192 ? 20.625 0.280 13.794 1.00 85.56 192 LEU A CA 1
ATOM 1613 C C . LEU A 1 192 ? 19.328 0.225 14.608 1.00 85.56 192 LEU A C 1
ATOM 1615 O O . LEU A 1 192 ? 19.004 1.182 15.305 1.00 85.56 192 LEU A O 1
ATOM 1619 N N . GLU A 1 193 ? 18.584 -0.876 14.521 1.00 84.88 193 GLU A N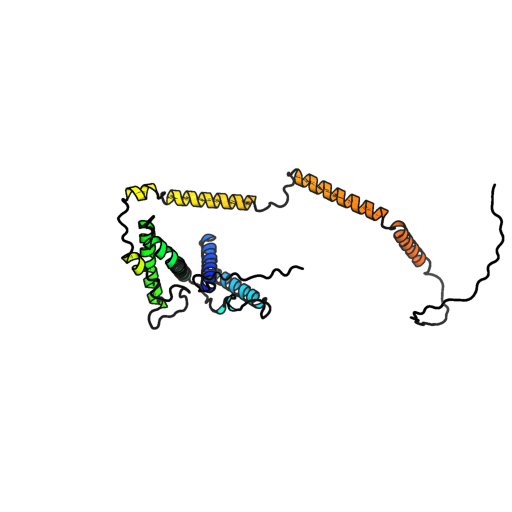 1
ATOM 1620 C CA . GLU A 1 193 ? 17.351 -1.092 15.278 1.00 84.88 193 GLU A CA 1
ATOM 1621 C C . GLU A 1 193 ? 17.644 -1.227 16.776 1.00 84.88 193 GLU A C 1
ATOM 1623 O O . GLU A 1 193 ? 16.968 -0.598 17.589 1.00 84.88 193 GLU A O 1
ATOM 1628 N N . SER A 1 194 ? 18.712 -1.941 17.144 1.00 85.06 194 SER A N 1
ATOM 1629 C CA . SER A 1 194 ? 19.200 -2.029 18.523 1.00 85.06 194 SER A CA 1
ATOM 1630 C C . SER A 1 194 ? 19.665 -0.673 19.056 1.00 85.06 194 SER A C 1
ATOM 1632 O O . SER A 1 194 ? 19.295 -0.298 20.166 1.00 85.06 194 SER A O 1
ATOM 1634 N N . GLU A 1 195 ? 20.451 0.083 18.286 1.00 88.00 195 GLU A N 1
ATOM 1635 C CA . GLU A 1 195 ? 20.921 1.423 18.666 1.00 88.00 195 GLU A CA 1
ATOM 1636 C C . GLU A 1 195 ? 19.754 2.403 18.803 1.00 88.00 195 GLU A C 1
ATOM 1638 O O . GLU A 1 195 ? 19.703 3.169 19.764 1.00 88.00 195 GLU A O 1
ATOM 1643 N N . LEU A 1 196 ? 18.779 2.350 17.893 1.00 81.69 196 LEU A N 1
ATOM 1644 C CA . LEU A 1 196 ? 17.563 3.153 17.970 1.00 81.69 196 LEU A CA 1
ATOM 1645 C C . LEU A 1 196 ? 16.721 2.765 19.188 1.00 81.69 196 LEU A C 1
ATOM 1647 O O . LEU A 1 196 ? 16.259 3.644 19.906 1.00 81.69 196 LEU A O 1
ATOM 1651 N N . SER A 1 197 ? 16.549 1.471 19.457 1.00 78.62 197 SER A N 1
ATOM 1652 C CA . SER A 1 197 ? 15.839 0.983 20.642 1.00 78.62 197 SER A CA 1
ATOM 1653 C C . SER A 1 197 ? 16.543 1.417 21.928 1.00 78.62 197 SER A C 1
ATOM 1655 O O . SER A 1 197 ? 15.892 1.853 22.873 1.00 78.62 197 SER A O 1
ATOM 1657 N N . GLN A 1 198 ? 17.873 1.361 21.967 1.00 78.50 198 GLN A N 1
ATOM 1658 C CA . GLN A 1 198 ? 18.670 1.802 23.108 1.00 78.50 198 GLN A CA 1
ATOM 1659 C C . GLN A 1 198 ? 18.616 3.325 23.287 1.00 78.50 198 GLN A C 1
ATOM 1661 O O . GLN A 1 198 ? 18.483 3.807 24.410 1.00 78.50 198 GLN A O 1
ATOM 1666 N N . ALA A 1 199 ? 18.653 4.092 22.197 1.00 75.88 199 ALA A N 1
ATOM 1667 C CA . ALA A 1 199 ? 18.471 5.540 22.220 1.00 75.88 199 ALA A CA 1
ATOM 1668 C C . ALA A 1 199 ? 17.057 5.925 22.677 1.00 75.88 199 ALA A C 1
ATOM 1670 O O . ALA A 1 199 ? 16.900 6.872 23.443 1.00 75.88 199 ALA A O 1
ATOM 1671 N N . LEU A 1 200 ? 16.033 5.173 22.266 1.00 73.38 200 LEU A N 1
ATOM 1672 C CA . LEU A 1 200 ? 14.655 5.355 22.721 1.00 73.38 200 LEU A CA 1
ATOM 1673 C C . LEU A 1 200 ? 14.480 4.969 24.192 1.00 73.38 200 LEU A C 1
ATOM 1675 O O . LEU A 1 200 ? 13.758 5.670 24.886 1.00 73.38 200 LEU A O 1
ATOM 1679 N N . LEU A 1 201 ? 15.174 3.941 24.690 1.00 68.38 201 LEU A N 1
ATOM 1680 C CA . LEU A 1 201 ? 15.216 3.598 26.119 1.00 68.38 201 LEU A CA 1
ATOM 1681 C C . LEU A 1 201 ? 15.954 4.657 26.953 1.00 68.38 201 LEU A C 1
ATOM 1683 O O . LEU A 1 201 ? 15.548 4.963 28.070 1.00 68.38 201 LEU A O 1
ATOM 1687 N N . HIS A 1 202 ? 17.019 5.253 26.412 1.00 61.28 202 HIS A N 1
ATOM 1688 C CA . HIS A 1 202 ? 17.707 6.383 27.044 1.00 61.28 202 HIS A CA 1
ATOM 1689 C C . HIS A 1 202 ? 16.899 7.687 26.973 1.00 61.28 202 HIS A C 1
ATOM 1691 O O . HIS A 1 202 ? 17.015 8.524 27.866 1.00 61.28 202 HIS A O 1
ATOM 1697 N N . SER A 1 203 ? 16.090 7.868 25.926 1.00 55.81 203 SER A N 1
ATOM 1698 C CA . SER A 1 203 ? 15.209 9.026 25.741 1.00 55.81 203 SER A CA 1
ATOM 1699 C C . SER A 1 203 ? 13.868 8.873 26.457 1.00 55.81 203 SER A C 1
ATOM 1701 O O . SER A 1 203 ? 13.222 9.882 26.748 1.00 55.81 203 SER A O 1
ATOM 1703 N N . SER A 1 204 ? 13.419 7.647 26.733 1.00 51.38 204 SER A N 1
ATOM 1704 C CA . SER A 1 204 ? 12.326 7.403 27.661 1.00 51.38 204 SER A CA 1
ATOM 1705 C C . SER A 1 204 ? 12.864 7.735 29.038 1.00 51.38 204 SER A C 1
ATOM 1707 O O . SER A 1 204 ? 13.590 6.938 29.621 1.00 51.38 204 SER A O 1
ATOM 1709 N N . ASN A 1 205 ? 12.570 8.941 29.523 1.00 56.19 205 ASN A N 1
ATOM 1710 C CA . ASN A 1 205 ? 12.843 9.343 30.897 1.00 56.19 205 ASN A CA 1
ATOM 1711 C C . ASN A 1 205 ? 12.498 8.181 31.846 1.00 56.19 205 ASN A C 1
ATOM 1713 O O . ASN A 1 205 ? 11.305 7.913 32.028 1.00 56.19 205 ASN A O 1
ATOM 1717 N N . PRO A 1 206 ? 13.472 7.524 32.506 1.00 52.22 206 PRO A N 1
ATOM 1718 C CA . PRO A 1 206 ? 13.148 6.906 33.768 1.00 52.22 206 PRO A CA 1
ATOM 1719 C C . PRO A 1 206 ? 12.878 8.095 34.682 1.00 52.22 206 PRO A C 1
ATOM 1721 O O . PRO A 1 206 ? 13.772 8.888 34.985 1.00 52.22 206 PRO A O 1
ATOM 1724 N N . ALA A 1 207 ? 11.608 8.300 35.005 1.00 52.16 207 ALA A N 1
ATOM 1725 C CA . ALA A 1 207 ? 11.195 9.280 35.986 1.00 52.16 207 ALA A CA 1
ATOM 1726 C C . ALA A 1 207 ? 12.154 9.217 37.192 1.00 52.16 207 ALA A C 1
ATOM 1728 O O . ALA A 1 207 ? 12.278 8.176 37.825 1.00 52.16 207 ALA A O 1
ATOM 1729 N N . PHE A 1 208 ? 12.851 10.326 37.456 1.00 50.50 208 PHE A N 1
ATOM 1730 C CA . PHE A 1 208 ? 13.614 10.588 38.677 1.00 50.50 208 PHE A CA 1
ATOM 1731 C C . PHE A 1 208 ? 14.595 9.485 39.120 1.00 50.50 208 PHE A C 1
ATOM 1733 O O . PHE A 1 208 ? 14.325 8.703 40.029 1.00 50.50 208 PHE A O 1
ATOM 1740 N N . ASN A 1 209 ? 15.817 9.510 38.582 1.00 56.16 209 ASN A N 1
ATOM 1741 C CA . ASN A 1 209 ? 16.934 8.847 39.254 1.00 56.16 209 ASN A CA 1
ATOM 1742 C C . ASN A 1 209 ? 17.320 9.643 40.516 1.00 56.16 209 ASN A C 1
ATOM 1744 O O . ASN A 1 209 ? 17.878 10.739 40.435 1.00 56.16 209 ASN A O 1
ATOM 1748 N N . TYR A 1 210 ? 17.043 9.072 41.693 1.00 56.12 210 TYR A N 1
ATOM 1749 C CA . TYR A 1 210 ? 17.375 9.635 43.015 1.00 56.12 210 TYR A CA 1
ATOM 1750 C C . TYR A 1 210 ? 18.886 9.799 43.270 1.00 56.12 210 TYR A C 1
ATOM 1752 O O . TYR A 1 210 ? 19.278 10.426 44.251 1.00 56.12 210 TYR A O 1
ATOM 1760 N N . SER A 1 211 ? 19.738 9.271 42.387 1.00 59.81 211 SER A N 1
ATOM 1761 C CA . SER A 1 211 ? 21.198 9.404 42.452 1.00 59.81 211 SER A CA 1
ATOM 1762 C C . SER A 1 211 ? 21.759 10.555 41.606 1.00 59.81 211 SER A C 1
ATOM 1764 O O . SER A 1 211 ? 22.971 10.757 41.605 1.00 59.81 211 SER A O 1
ATOM 1766 N N . ASP A 1 212 ? 20.918 11.313 40.889 1.00 68.06 212 ASP A N 1
ATOM 1767 C CA . ASP A 1 212 ? 21.371 12.503 40.162 1.00 68.06 212 ASP A CA 1
ATOM 1768 C C . ASP A 1 212 ? 21.518 13.693 41.135 1.00 68.06 212 ASP A C 1
ATOM 1770 O O . ASP A 1 212 ? 20.529 14.102 41.760 1.00 68.06 212 ASP A O 1
ATOM 1774 N N . PRO A 1 213 ? 22.716 14.298 41.268 1.00 71.00 213 PRO A N 1
ATOM 1775 C CA . PRO A 1 213 ? 22.919 15.473 42.116 1.00 71.00 213 PRO A CA 1
ATOM 1776 C C . PRO A 1 213 ? 21.992 16.644 41.754 1.00 71.00 213 PRO A C 1
ATOM 1778 O O . PRO A 1 213 ? 21.648 17.440 42.628 1.00 71.00 213 PRO A O 1
ATOM 1781 N N . ARG A 1 214 ? 21.518 16.744 40.504 1.00 73.94 214 ARG A N 1
ATOM 1782 C CA . ARG A 1 214 ? 20.551 17.771 40.074 1.00 73.94 214 ARG A CA 1
ATOM 1783 C C . ARG A 1 214 ? 19.187 17.597 40.746 1.00 73.94 214 ARG A C 1
ATOM 1785 O O . ARG A 1 214 ? 18.568 18.592 41.120 1.00 73.94 214 ARG A O 1
ATOM 1792 N N . THR A 1 215 ? 18.749 16.357 40.964 1.00 72.75 215 THR A N 1
ATOM 1793 C CA . THR A 1 215 ? 17.492 16.035 41.662 1.00 72.75 215 THR A CA 1
ATOM 1794 C C . THR A 1 215 ? 17.541 16.485 43.120 1.00 72.75 215 THR A C 1
ATOM 1796 O O . THR A 1 215 ? 16.570 17.043 43.629 1.00 72.75 215 THR A O 1
ATOM 1799 N N . VAL A 1 216 ? 18.693 16.325 43.777 1.00 77.06 216 VAL A N 1
ATOM 1800 C CA . VAL A 1 216 ? 18.904 16.781 45.160 1.00 77.06 216 VAL A CA 1
ATOM 1801 C C . VAL A 1 216 ? 18.764 18.302 45.262 1.00 77.06 216 VAL A C 1
ATOM 1803 O O . VAL A 1 216 ? 18.071 18.796 46.152 1.00 77.06 216 VAL A O 1
ATOM 1806 N N . PHE A 1 217 ? 19.340 19.053 44.316 1.00 80.62 217 PHE A N 1
ATOM 1807 C CA . PHE A 1 217 ? 19.171 20.508 44.270 1.00 80.62 217 PHE A CA 1
ATOM 1808 C C . PHE A 1 217 ? 17.712 20.919 44.041 1.00 80.62 217 PHE A C 1
ATOM 1810 O O . PHE A 1 217 ? 17.236 21.832 44.710 1.00 80.62 217 PHE A O 1
ATOM 1817 N N . LEU A 1 218 ? 16.973 20.236 43.162 1.00 81.44 218 LEU A N 1
ATOM 1818 C CA . LEU A 1 218 ? 15.553 20.529 42.927 1.00 81.44 218 LEU A CA 1
ATOM 1819 C C . LEU A 1 218 ? 14.694 20.288 44.178 1.00 81.44 218 LEU A C 1
ATOM 1821 O O . LEU A 1 218 ? 13.851 21.120 44.517 1.00 81.44 218 LEU A O 1
ATOM 1825 N N . ILE A 1 219 ? 14.938 19.201 44.915 1.00 83.06 219 ILE A N 1
ATOM 1826 C CA . ILE A 1 219 ? 14.244 18.930 46.184 1.00 83.06 219 ILE A CA 1
ATOM 1827 C C . ILE A 1 219 ? 14.566 20.021 47.215 1.00 83.06 219 ILE A C 1
ATOM 1829 O O . ILE A 1 219 ? 13.665 20.556 47.856 1.00 83.06 219 ILE A O 1
ATOM 1833 N N . LEU A 1 220 ? 15.831 20.425 47.337 1.00 85.38 220 LEU A N 1
ATOM 1834 C CA . LEU A 1 220 ? 16.223 21.501 48.251 1.00 85.38 220 LEU A CA 1
ATOM 1835 C C . LEU A 1 220 ? 15.572 22.842 47.885 1.00 85.38 220 LEU A C 1
ATOM 1837 O O . LEU A 1 220 ? 15.038 23.514 48.765 1.00 85.38 220 LEU A O 1
ATOM 1841 N N . PHE A 1 221 ? 15.556 23.211 46.600 1.00 84.75 221 PHE A N 1
ATOM 1842 C CA . PHE A 1 221 ? 14.940 24.455 46.129 1.00 84.75 221 PHE A CA 1
ATOM 1843 C C . PHE A 1 221 ? 13.420 24.468 46.305 1.00 84.75 221 PHE A C 1
ATOM 1845 O O . PHE A 1 221 ? 12.863 25.506 46.657 1.00 84.75 221 PHE A O 1
ATOM 1852 N N . THR A 1 222 ? 12.742 23.336 46.101 1.00 89.25 222 THR A N 1
ATOM 1853 C CA . THR A 1 222 ? 11.291 23.242 46.338 1.00 89.25 222 THR A CA 1
ATOM 1854 C C . THR A 1 222 ? 10.954 23.386 47.821 1.00 89.25 222 THR A C 1
ATOM 1856 O O . THR A 1 222 ? 10.071 24.171 48.162 1.00 89.25 222 THR A O 1
ATOM 1859 N N . LEU A 1 223 ? 11.702 22.729 48.715 1.00 88.38 223 LEU A N 1
ATOM 1860 C CA . LEU A 1 223 ? 11.540 22.889 50.165 1.00 88.38 223 LEU A CA 1
ATOM 1861 C C . LEU A 1 223 ? 11.822 24.328 50.618 1.00 88.38 223 LEU A C 1
ATOM 1863 O O . LEU A 1 223 ? 11.073 24.880 51.425 1.00 88.38 223 LEU A O 1
ATOM 1867 N N . TRP A 1 224 ? 12.853 24.963 50.059 1.00 90.94 224 TRP A N 1
ATOM 1868 C CA . TRP A 1 224 ? 13.152 26.376 50.302 1.00 90.94 224 TRP A CA 1
ATOM 1869 C C . TRP A 1 224 ? 12.047 27.305 49.802 1.00 90.94 224 TRP A C 1
ATOM 1871 O O . TRP A 1 224 ? 11.652 28.226 50.514 1.00 90.94 224 TRP A O 1
ATOM 1881 N N . GLY A 1 225 ? 11.513 27.053 48.606 1.00 89.25 225 GLY A N 1
ATOM 1882 C CA . GLY A 1 225 ? 10.396 27.811 48.048 1.00 89.25 225 GLY A CA 1
ATOM 1883 C C . GLY A 1 225 ? 9.164 27.735 48.945 1.00 89.25 225 GLY A C 1
ATOM 1884 O O . GLY A 1 225 ? 8.588 28.766 49.285 1.00 89.25 225 GLY A O 1
ATOM 1885 N N . ILE A 1 226 ? 8.817 26.535 49.414 1.00 90.69 226 ILE A N 1
ATOM 1886 C CA . ILE A 1 226 ? 7.704 26.322 50.346 1.00 90.69 226 ILE A CA 1
ATOM 1887 C C . ILE A 1 226 ? 7.942 27.089 51.656 1.00 90.69 226 ILE A C 1
ATOM 1889 O O . ILE A 1 226 ? 7.069 27.837 52.101 1.00 90.69 226 ILE A O 1
ATOM 1893 N N . PHE A 1 227 ? 9.136 26.986 52.244 1.00 88.06 227 PHE A N 1
ATOM 1894 C CA . PHE A 1 227 ? 9.476 27.709 53.473 1.00 88.06 227 PHE A CA 1
ATOM 1895 C C . PHE A 1 227 ? 9.350 29.231 53.310 1.00 88.06 227 PHE A C 1
ATOM 1897 O O . PHE A 1 227 ? 8.737 29.901 54.144 1.00 88.06 227 PHE A O 1
ATOM 1904 N N . LEU A 1 228 ? 9.862 29.779 52.204 1.00 87.75 228 LEU A N 1
ATOM 1905 C CA . LEU A 1 228 ? 9.758 31.204 51.896 1.00 87.75 228 LEU A CA 1
ATOM 1906 C C . LEU A 1 228 ? 8.302 31.626 51.690 1.00 87.75 228 LEU A C 1
ATOM 1908 O O . LEU A 1 228 ? 7.895 32.650 52.233 1.00 87.75 228 LEU A O 1
ATOM 1912 N N . THR A 1 229 ? 7.492 30.838 50.977 1.00 86.31 229 THR A N 1
ATOM 1913 C CA . THR A 1 229 ? 6.064 31.152 50.806 1.00 86.31 229 THR A CA 1
ATOM 1914 C C . THR A 1 229 ? 5.326 31.203 52.140 1.00 86.31 229 THR A C 1
ATOM 1916 O O . THR A 1 229 ? 4.598 32.164 52.377 1.00 86.31 229 THR A O 1
ATOM 1919 N N . PHE A 1 230 ? 5.566 30.261 53.059 1.00 83.69 230 PHE A N 1
ATOM 1920 C CA . PHE A 1 230 ? 4.979 30.320 54.400 1.00 83.69 230 PHE A CA 1
ATOM 1921 C C . PHE A 1 230 ? 5.471 31.525 55.203 1.00 83.69 230 PHE A C 1
ATOM 1923 O O . PHE A 1 230 ? 4.666 32.168 55.873 1.00 83.69 230 PHE A O 1
ATOM 1930 N N . TYR A 1 231 ? 6.753 31.880 55.108 1.00 82.81 231 TYR A N 1
ATOM 1931 C CA . TYR A 1 231 ? 7.299 33.067 55.768 1.00 82.81 231 TYR A CA 1
ATOM 1932 C C . TYR A 1 231 ? 6.660 34.366 55.248 1.00 82.81 231 TYR A C 1
ATOM 1934 O O . TYR A 1 231 ? 6.249 35.223 56.036 1.00 82.81 231 TYR A O 1
ATOM 1942 N N . PHE A 1 232 ? 6.514 34.501 53.926 1.00 78.62 232 PHE A N 1
ATOM 1943 C CA . PHE A 1 232 ? 5.838 35.644 53.312 1.00 78.62 232 PHE A CA 1
ATOM 1944 C C . PHE A 1 232 ? 4.355 35.689 53.683 1.00 78.62 232 PHE A C 1
ATOM 1946 O O . PHE A 1 232 ? 3.865 36.746 54.077 1.00 78.62 232 PHE A O 1
ATOM 1953 N N . LEU A 1 233 ? 3.647 34.558 53.638 1.00 76.69 233 LEU A N 1
ATOM 1954 C CA . LEU A 1 233 ? 2.243 34.487 54.043 1.00 76.69 233 LEU A CA 1
ATOM 1955 C C . LEU A 1 233 ? 2.057 34.791 55.533 1.00 76.69 233 LEU A C 1
ATOM 1957 O O . LEU A 1 233 ? 1.093 35.467 55.877 1.00 76.69 233 LEU A O 1
ATOM 1961 N N . TYR A 1 234 ? 2.977 34.372 56.403 1.00 73.19 234 TYR A N 1
ATOM 1962 C CA . TYR A 1 234 ? 2.952 34.702 57.831 1.00 73.19 234 TYR A CA 1
ATOM 1963 C C . TYR A 1 234 ? 3.129 36.205 58.085 1.00 73.19 234 TYR A C 1
ATOM 1965 O O . TYR A 1 234 ? 2.492 36.761 58.976 1.00 73.19 234 TYR A O 1
ATOM 1973 N N . LYS A 1 235 ? 3.974 36.879 57.295 1.00 69.44 235 LYS A N 1
ATOM 1974 C CA . LYS A 1 235 ? 4.236 38.317 57.440 1.00 69.44 235 LYS A CA 1
ATOM 1975 C C . LYS A 1 235 ? 3.160 39.198 56.792 1.00 69.44 235 LYS A C 1
ATOM 1977 O O . LYS A 1 235 ? 2.888 40.282 57.296 1.00 69.44 235 LYS A O 1
ATOM 1982 N N . VAL A 1 236 ? 2.582 38.760 55.672 1.00 66.81 236 VAL A N 1
ATOM 1983 C CA . VAL A 1 236 ? 1.625 39.548 54.869 1.00 66.81 236 VAL A CA 1
ATOM 1984 C C . VAL A 1 236 ? 0.176 39.280 55.273 1.00 66.81 236 VAL A C 1
ATOM 1986 O O . VAL A 1 236 ? -0.656 40.182 55.218 1.00 66.81 236 VAL A O 1
ATOM 1989 N N . THR A 1 237 ? -0.145 38.065 55.712 1.00 64.50 237 THR A N 1
ATOM 1990 C CA . THR A 1 237 ? -1.511 37.710 56.105 1.00 64.50 237 THR A CA 1
ATOM 1991 C C . THR A 1 237 ? -1.662 37.920 57.612 1.00 64.50 237 THR A C 1
ATOM 1993 O O . THR A 1 237 ? -0.923 37.297 58.377 1.00 64.50 237 THR A O 1
ATOM 1996 N N . PRO A 1 238 ? -2.627 38.726 58.099 1.00 62.19 238 PRO A N 1
ATOM 1997 C CA . PRO A 1 238 ? -2.850 38.927 59.527 1.00 62.19 238 PRO A CA 1
ATOM 1998 C C . PRO A 1 238 ? -3.594 37.716 60.119 1.00 62.19 238 PRO A C 1
ATOM 2000 O O . PRO A 1 238 ? -4.650 37.850 60.737 1.00 62.19 238 PRO A O 1
ATOM 2003 N N . PHE A 1 239 ? -3.054 36.505 59.940 1.00 58.66 239 PHE A N 1
ATOM 2004 C CA . PHE A 1 239 ? -3.616 35.273 60.498 1.00 58.66 239 PHE A CA 1
ATOM 2005 C C . PHE A 1 239 ? -3.760 35.368 62.021 1.00 58.66 239 PHE A C 1
ATOM 2007 O O . PHE A 1 239 ? -4.708 34.821 62.573 1.00 58.66 239 PHE A O 1
ATOM 2014 N N . GLY A 1 240 ? -2.898 36.135 62.699 1.00 60.28 240 GLY A N 1
ATOM 2015 C CA . GLY A 1 240 ? -3.010 36.384 64.137 1.00 60.28 240 GLY A CA 1
ATOM 2016 C C . GLY A 1 240 ? -4.336 37.036 64.554 1.00 60.28 240 GLY A C 1
ATOM 2017 O O . GLY A 1 240 ? -4.912 36.634 65.565 1.00 60.28 240 GLY A O 1
ATOM 2018 N N . SER A 1 241 ? -4.871 37.991 63.778 1.00 60.16 241 SER A N 1
ATOM 2019 C CA . SER A 1 241 ? -6.160 38.620 64.113 1.00 60.16 241 SER A CA 1
ATOM 2020 C C . SER A 1 241 ? -7.336 37.717 63.744 1.00 60.16 241 SER A C 1
ATOM 2022 O O . SER A 1 241 ? -8.293 37.633 64.506 1.00 60.16 241 SER A O 1
ATOM 2024 N N . LEU A 1 242 ? -7.236 36.979 62.634 1.00 60.97 242 LEU A N 1
ATOM 2025 C CA . LEU A 1 242 ? -8.302 36.120 62.114 1.00 60.97 242 LEU A CA 1
ATOM 2026 C C . LEU A 1 242 ? -8.479 34.851 62.966 1.00 60.97 242 LEU A C 1
ATOM 2028 O O . LEU A 1 242 ? -9.605 34.468 63.286 1.00 60.97 242 LEU A O 1
ATOM 2032 N N . VAL A 1 243 ? -7.375 34.259 63.433 1.00 62.41 243 VAL A N 1
ATOM 2033 C CA . VAL A 1 243 ? -7.386 33.153 64.405 1.00 62.41 243 VAL A CA 1
ATOM 2034 C C . VAL A 1 243 ? -7.898 33.638 65.761 1.00 62.41 243 VAL A C 1
ATOM 2036 O O . VAL A 1 243 ? -8.768 32.989 66.337 1.00 62.41 243 VAL A O 1
ATOM 2039 N N . ARG A 1 244 ? -7.456 34.808 66.251 1.00 61.00 244 ARG A N 1
ATOM 2040 C CA . ARG A 1 244 ? -7.974 35.374 67.508 1.00 61.00 244 ARG A CA 1
ATOM 2041 C C . ARG A 1 244 ? -9.470 35.680 67.421 1.00 61.00 244 ARG A C 1
ATOM 2043 O O . ARG A 1 244 ? -10.191 35.372 68.362 1.00 61.00 244 ARG A O 1
ATOM 2050 N N . ASN A 1 245 ? -9.952 36.216 66.300 1.00 62.34 245 ASN A N 1
ATOM 2051 C CA . ASN A 1 245 ? -11.368 36.540 66.115 1.00 62.34 245 ASN A CA 1
ATOM 2052 C C . ASN A 1 245 ? -12.234 35.275 65.990 1.00 62.34 245 ASN A C 1
ATOM 2054 O O . ASN A 1 245 ? -13.329 35.229 66.542 1.00 62.34 245 ASN A O 1
ATOM 2058 N N . ASN A 1 246 ? -11.733 34.218 65.342 1.00 65.12 246 ASN A N 1
ATOM 2059 C CA . ASN A 1 246 ? -12.433 32.931 65.2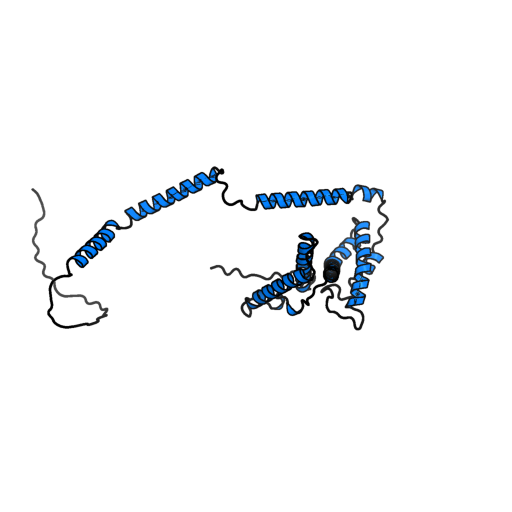62 1.00 65.12 246 ASN A CA 1
ATOM 2060 C C . ASN A 1 246 ? -12.432 32.165 66.596 1.00 65.12 246 ASN A C 1
ATOM 2062 O O . ASN A 1 246 ? -13.430 31.526 66.929 1.00 65.12 246 ASN A O 1
ATOM 2066 N N . LEU A 1 247 ? -11.358 32.255 67.389 1.00 62.81 247 LEU A N 1
ATOM 2067 C CA . LEU A 1 247 ? -11.306 31.682 68.739 1.00 62.81 247 LEU A CA 1
ATOM 2068 C C . LEU A 1 247 ? -12.175 32.472 69.734 1.00 62.81 247 LEU A C 1
ATOM 2070 O O . LEU A 1 247 ? -12.865 31.857 70.545 1.00 62.81 247 LEU A O 1
ATOM 2074 N N . LEU A 1 248 ? -12.213 33.808 69.641 1.00 59.12 248 LEU A N 1
ATOM 2075 C CA . LEU A 1 248 ? -13.110 34.654 70.442 1.00 59.12 248 LEU A CA 1
ATOM 2076 C C . LEU A 1 248 ? -14.583 34.447 70.060 1.00 59.12 248 LEU A C 1
ATOM 2078 O O . LEU A 1 248 ? -15.409 34.282 70.954 1.00 59.12 248 LEU A O 1
ATOM 2082 N N . LYS A 1 249 ? -14.917 34.340 68.762 1.00 57.72 249 LYS A N 1
ATOM 2083 C CA . LYS A 1 249 ? -16.271 33.968 68.306 1.00 57.72 249 LYS A CA 1
ATOM 2084 C C . LYS A 1 249 ? -16.697 32.595 68.831 1.00 57.72 249 LYS A C 1
ATOM 2086 O O . LYS A 1 249 ? -17.827 32.449 69.277 1.00 57.72 249 LYS A O 1
ATOM 2091 N N . LYS A 1 250 ? -15.797 31.603 68.853 1.00 57.31 250 LYS A N 1
ATOM 2092 C CA . LYS A 1 250 ? -16.088 30.286 69.449 1.00 57.31 250 LYS A CA 1
ATOM 2093 C C . LYS A 1 250 ? -16.283 30.328 70.967 1.00 57.31 250 LYS A C 1
ATOM 2095 O O . LYS A 1 250 ? -17.012 29.488 71.483 1.00 57.31 250 LYS A O 1
ATOM 2100 N N . LYS A 1 251 ? -15.656 31.274 71.677 1.00 55.78 251 LYS A N 1
ATOM 2101 C CA . LYS A 1 251 ? -15.851 31.453 73.124 1.00 55.78 251 LYS A CA 1
ATOM 2102 C C . LYS A 1 251 ? -17.207 32.099 73.434 1.00 55.78 251 LYS A C 1
ATOM 2104 O O . LYS A 1 251 ? -17.921 31.591 74.283 1.00 55.78 251 LYS A O 1
ATOM 2109 N N . ILE A 1 252 ? -17.606 33.120 72.670 1.00 54.81 252 ILE A N 1
ATOM 2110 C CA . ILE A 1 252 ? -18.910 33.799 72.819 1.00 54.81 252 ILE A CA 1
ATOM 2111 C C . ILE A 1 252 ? -20.083 32.860 72.484 1.00 54.81 252 ILE A C 1
ATOM 2113 O O . ILE A 1 252 ? -21.110 32.902 73.148 1.00 54.81 252 ILE A O 1
ATOM 2117 N N . VAL A 1 253 ? -19.936 31.964 71.501 1.00 56.66 253 VAL A N 1
ATOM 2118 C CA . VAL A 1 253 ? -20.991 30.985 71.157 1.00 56.66 253 VAL A CA 1
ATOM 2119 C C . VAL A 1 253 ? -21.149 29.886 72.222 1.00 56.66 253 VAL A C 1
ATOM 2121 O O . VAL A 1 253 ? -22.193 29.247 72.278 1.00 56.66 253 VAL A O 1
ATOM 2124 N N . ARG A 1 254 ? -20.148 29.667 73.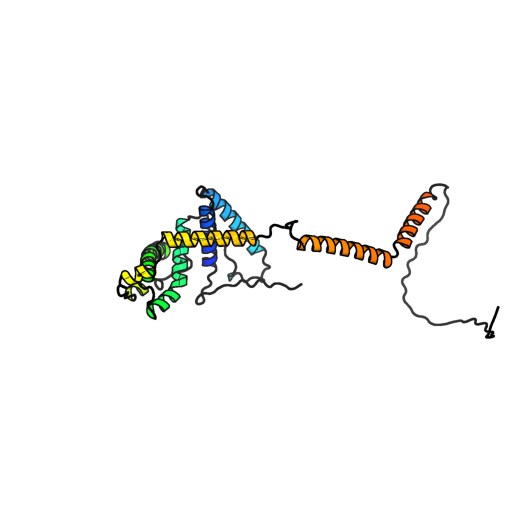089 1.00 51.50 254 ARG A N 1
ATOM 2125 C CA . ARG A 1 254 ? -20.215 28.642 74.144 1.00 51.50 254 ARG A CA 1
ATOM 2126 C C . ARG A 1 254 ? -20.791 29.148 75.472 1.00 51.50 254 ARG A C 1
ATOM 2128 O O . ARG A 1 254 ? -21.288 28.324 76.226 1.00 51.50 254 ARG A O 1
ATOM 2135 N N . ASP A 1 255 ? -20.766 30.458 75.719 1.00 48.19 255 ASP A N 1
ATOM 2136 C CA . ASP A 1 255 ? -21.273 31.064 76.964 1.00 48.19 255 ASP A CA 1
ATOM 2137 C C . ASP A 1 255 ? -22.732 31.571 76.861 1.00 48.19 255 ASP A C 1
ATOM 2139 O O . ASP A 1 255 ? -23.258 32.069 77.844 1.00 48.19 255 ASP A O 1
ATOM 2143 N N . ASN A 1 256 ? -23.410 31.431 75.711 1.00 49.44 256 ASN A N 1
ATOM 2144 C CA . ASN A 1 256 ? -24.798 31.900 75.504 1.00 49.44 256 ASN A CA 1
ATOM 2145 C C . ASN A 1 256 ? -25.831 30.757 75.389 1.00 49.44 256 ASN A C 1
ATOM 2147 O O . ASN A 1 256 ? -26.781 30.851 74.617 1.00 49.44 256 ASN A O 1
ATOM 2151 N N . PHE A 1 257 ? -25.633 29.652 76.112 1.00 46.50 257 PHE A N 1
ATOM 2152 C CA . PHE A 1 257 ? -26.590 28.534 76.172 1.00 46.50 257 PHE A CA 1
ATOM 2153 C C . PHE A 1 257 ? -27.129 28.303 77.590 1.00 46.50 257 PHE A C 1
ATOM 2155 O O . PHE A 1 257 ? -27.283 27.163 78.020 1.00 46.50 257 PHE A O 1
ATOM 2162 N N . ASP A 1 258 ? -27.430 29.383 78.307 1.00 47.56 258 ASP A N 1
ATOM 2163 C CA . ASP A 1 258 ? -28.367 29.330 79.426 1.00 47.56 258 ASP A CA 1
ATOM 2164 C C . ASP A 1 258 ? -29.072 30.685 79.592 1.00 47.56 258 ASP A C 1
ATOM 2166 O O . ASP A 1 258 ? -28.487 31.718 79.277 1.00 47.56 258 ASP A O 1
ATOM 2170 N N . GLU A 1 259 ? -30.312 30.633 80.077 1.00 39.28 259 GLU A N 1
ATOM 2171 C CA . GLU A 1 259 ? -31.260 31.734 80.354 1.00 39.28 259 GLU A CA 1
ATOM 2172 C C . GLU A 1 259 ? -32.165 32.242 79.202 1.00 39.28 259 GLU A C 1
ATOM 2174 O O . GLU A 1 259 ? -31.892 33.192 78.477 1.00 39.28 259 GLU A O 1
ATOM 2179 N N . THR A 1 260 ? -33.310 31.550 79.092 1.00 35.16 260 THR A N 1
ATOM 2180 C CA . THR A 1 260 ? -34.693 32.081 79.189 1.00 35.16 260 THR A CA 1
ATOM 2181 C C . THR A 1 260 ? -35.112 33.341 78.407 1.00 35.16 260 THR A C 1
ATOM 2183 O O . THR A 1 260 ? -34.770 34.450 78.785 1.00 35.16 260 THR A O 1
ATOM 2186 N N . VAL A 1 261 ? -35.968 33.098 77.399 1.00 39.12 261 VAL A N 1
ATOM 2187 C CA . VAL A 1 261 ? -37.338 33.633 77.157 1.00 39.12 261 VAL A CA 1
ATOM 2188 C C . VAL A 1 261 ? -37.627 35.141 77.358 1.00 39.12 261 VAL A C 1
ATOM 2190 O O . VAL A 1 261 ? -37.359 35.693 78.417 1.00 39.12 261 VAL A O 1
ATOM 2193 N N . ASP A 1 262 ? -38.328 35.684 76.342 1.00 36.69 262 ASP A N 1
ATOM 2194 C CA . ASP A 1 262 ? -39.048 36.975 76.188 1.00 36.69 262 ASP A CA 1
ATOM 2195 C C . ASP A 1 262 ? -38.286 38.052 75.388 1.00 36.69 262 ASP A C 1
ATOM 2197 O O . ASP A 1 262 ? -37.111 38.295 75.627 1.00 36.69 262 ASP A O 1
ATOM 2201 N N . ASP A 1 263 ? -38.843 38.817 74.448 1.00 39.12 263 ASP A N 1
ATOM 2202 C CA . ASP A 1 263 ? -40.017 38.781 73.562 1.00 39.12 263 ASP A CA 1
ATOM 2203 C C . ASP A 1 263 ? -39.768 39.921 72.521 1.00 39.12 263 ASP A C 1
ATOM 2205 O O . ASP A 1 263 ? -38.893 40.766 72.719 1.00 39.12 263 ASP A O 1
ATOM 2209 N N . GLU A 1 264 ? -40.557 39.960 71.444 1.00 32.69 264 GLU A N 1
ATOM 2210 C CA . GLU A 1 264 ? -40.859 41.123 70.576 1.00 32.69 264 GLU A CA 1
ATOM 2211 C C . GLU A 1 264 ? -39.982 41.489 69.341 1.00 32.69 264 GLU A C 1
ATOM 2213 O O . GLU A 1 264 ? -38.938 42.133 69.390 1.00 32.69 264 GLU A O 1
ATOM 2218 N N . SER A 1 265 ? -40.565 41.135 68.179 1.00 33.78 265 SER A N 1
ATOM 2219 C CA . SER A 1 265 ? -40.797 41.904 66.927 1.00 33.78 265 SER A CA 1
ATOM 2220 C C . SER A 1 265 ? -39.677 42.785 66.333 1.00 33.78 265 SER A C 1
ATOM 2222 O O . SER A 1 265 ? -39.297 43.811 66.880 1.00 33.78 265 SER A O 1
ATOM 2224 N N . MET A 1 266 ? -39.110 42.412 65.178 1.00 35.97 266 MET A N 1
ATOM 2225 C CA . MET A 1 266 ? -39.572 42.742 63.808 1.00 35.97 266 MET A CA 1
ATOM 2226 C C . MET A 1 266 ? -39.432 44.228 63.443 1.00 35.97 266 MET A C 1
ATOM 2228 O O . MET A 1 266 ? -40.309 44.988 63.805 1.00 35.97 266 MET A O 1
ATOM 2232 N N . TYR A 1 267 ? -38.403 44.598 62.661 1.00 34.97 267 TYR A N 1
ATOM 2233 C CA . TYR A 1 267 ? -38.523 45.421 61.439 1.00 34.97 267 TYR A CA 1
ATOM 2234 C C . TYR A 1 267 ? -37.278 45.253 60.552 1.00 34.97 267 TYR A C 1
ATOM 2236 O O . TYR A 1 267 ? -36.167 45.654 60.889 1.00 34.97 267 TYR A O 1
ATOM 2244 N N . ASP A 1 268 ? -37.522 44.639 59.400 1.00 41.72 268 ASP A N 1
ATOM 2245 C CA . ASP A 1 268 ? -36.700 44.634 58.197 1.00 41.72 268 ASP A CA 1
ATOM 2246 C C . ASP A 1 268 ? -36.973 45.936 57.422 1.00 41.72 268 ASP A C 1
ATOM 2248 O O . ASP A 1 268 ? -38.140 46.274 57.207 1.00 41.72 268 ASP A O 1
ATOM 2252 N N . TYR A 1 269 ? -35.939 46.670 56.996 1.00 33.19 269 TYR A N 1
ATOM 2253 C CA . TYR A 1 269 ? -36.075 47.544 55.828 1.00 33.19 269 TYR A CA 1
ATOM 2254 C C . TYR A 1 269 ? -34.741 47.807 55.119 1.00 33.19 269 TYR A C 1
ATOM 2256 O O . TYR A 1 269 ? -33.806 48.417 55.639 1.00 33.19 269 TYR A O 1
ATOM 2264 N N . SER A 1 270 ? -34.737 47.360 53.867 1.00 39.44 270 SER A N 1
ATOM 2265 C CA . SER A 1 270 ? -33.864 47.704 52.749 1.00 39.44 270 SER A CA 1
ATOM 2266 C C . SER A 1 270 ? -33.633 49.207 52.559 1.00 39.44 270 SER A C 1
ATOM 2268 O O . SER A 1 270 ? -34.533 50.004 52.787 1.00 39.44 270 SER A O 1
ATOM 2270 N N . GLY A 1 271 ? -32.504 49.612 51.975 1.00 30.73 271 GLY A N 1
ATOM 2271 C CA . GLY A 1 271 ? -32.367 50.999 51.525 1.00 30.73 271 GLY A CA 1
ATOM 2272 C C . GLY A 1 271 ? -31.096 51.297 50.750 1.00 30.73 271 GLY A C 1
ATOM 2273 O O . GLY A 1 271 ? -30.189 51.943 51.258 1.00 30.73 271 GLY A O 1
ATOM 2274 N N . SER A 1 272 ? -31.037 50.853 49.497 1.00 42.97 272 SER A N 1
ATOM 2275 C CA . SER A 1 272 ? -30.111 51.389 48.502 1.00 42.97 272 SER A CA 1
ATOM 2276 C C . SER A 1 272 ? -30.518 52.815 48.122 1.00 42.97 272 SER A C 1
ATOM 2278 O O . SER A 1 272 ? -31.530 52.963 47.444 1.00 42.97 272 SER A O 1
ATOM 2280 N N . VAL A 1 273 ? -29.738 53.846 48.459 1.00 35.44 273 VAL A N 1
ATOM 2281 C CA . VAL A 1 273 ? -29.760 55.120 47.714 1.00 35.44 273 VAL A CA 1
ATOM 2282 C C . VAL A 1 273 ? -28.375 55.766 47.718 1.00 35.44 273 VAL A C 1
ATOM 2284 O O . VAL A 1 273 ? -27.803 56.103 48.749 1.00 35.44 273 VAL A O 1
ATOM 2287 N N . ASN A 1 274 ? -27.871 55.940 46.503 1.00 42.31 274 ASN A N 1
ATOM 2288 C CA . ASN A 1 274 ? -26.765 56.794 46.111 1.00 42.31 274 ASN A CA 1
ATOM 2289 C C . ASN A 1 274 ? -27.285 58.235 45.987 1.00 42.31 274 ASN A C 1
ATOM 2291 O O . ASN A 1 274 ? -28.184 58.431 45.180 1.00 42.31 274 ASN A O 1
ATOM 2295 N N . THR A 1 275 ? -26.734 59.214 46.715 1.00 37.22 275 THR A N 1
ATOM 2296 C CA . THR A 1 275 ? -26.738 60.637 46.306 1.00 37.22 275 THR A CA 1
ATOM 2297 C C . THR A 1 275 ? -25.851 61.489 47.212 1.00 37.22 275 THR A C 1
ATOM 2299 O O . THR A 1 275 ? -25.989 61.484 48.432 1.00 37.22 275 THR A O 1
ATOM 2302 N N . ASN A 1 276 ? -24.982 62.272 46.572 1.00 39.56 276 ASN A N 1
ATOM 2303 C CA . ASN A 1 276 ? -24.296 63.435 47.124 1.00 39.56 276 ASN A CA 1
ATOM 2304 C C . ASN A 1 276 ? -25.278 64.395 47.814 1.00 39.56 276 ASN A C 1
ATOM 2306 O O . ASN A 1 276 ? -26.256 64.788 47.183 1.00 39.56 276 ASN A O 1
ATOM 2310 N N . MET A 1 277 ? -24.946 64.903 49.004 1.00 37.66 277 MET A N 1
ATOM 2311 C CA . MET A 1 277 ? -25.212 66.312 49.294 1.00 37.66 277 MET A CA 1
ATOM 2312 C C . MET A 1 27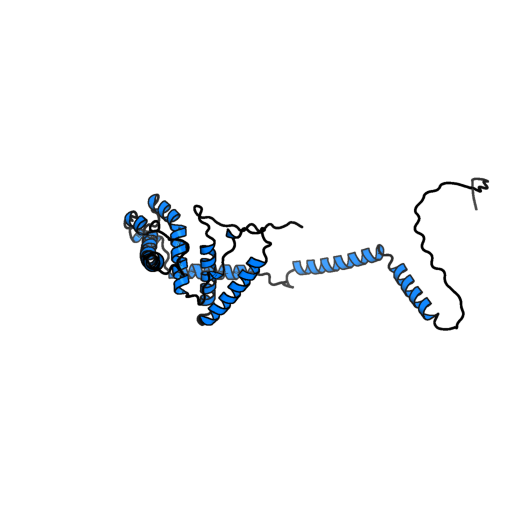7 ? -24.278 66.867 50.367 1.00 37.66 277 MET A C 1
ATOM 2314 O O . MET A 1 277 ? -24.234 66.431 51.512 1.00 37.66 277 MET A O 1
ATOM 2318 N N . GLN A 1 278 ? -23.531 67.863 49.918 1.00 38.38 278 GLN A N 1
ATOM 2319 C CA . GLN A 1 278 ? -22.884 68.900 50.691 1.00 38.38 278 GLN A CA 1
ATOM 2320 C C . GLN A 1 278 ? -23.871 69.592 51.649 1.00 38.38 278 GLN A C 1
ATOM 2322 O O . GLN A 1 278 ? -24.964 69.979 51.243 1.00 38.38 278 GLN A O 1
ATOM 2327 N N . ASN A 1 279 ? -23.337 69.915 52.828 1.00 38.25 279 ASN A N 1
ATOM 2328 C CA . ASN A 1 279 ? -23.518 71.163 53.575 1.00 38.25 279 ASN A CA 1
ATOM 2329 C C . ASN A 1 279 ? -24.422 71.163 54.828 1.00 38.25 279 ASN A C 1
ATOM 2331 O O . ASN A 1 279 ? -25.539 70.660 54.837 1.00 38.25 279 ASN A O 1
ATOM 2335 N N . VAL A 1 280 ? -23.906 71.922 55.806 1.00 43.00 280 VAL A N 1
ATOM 2336 C CA . VAL A 1 280 ? -24.492 72.459 57.048 1.00 43.00 280 VAL A CA 1
ATOM 2337 C C . VAL A 1 280 ? -24.448 71.516 58.270 1.00 43.00 280 VAL A C 1
ATOM 2339 O O . VAL A 1 280 ? -25.025 70.443 58.255 1.00 43.00 280 VAL A O 1
ATOM 2342 N N . GLY A 1 281 ? -23.796 71.844 59.391 1.00 39.84 281 GLY A N 1
ATOM 2343 C CA . GLY A 1 281 ? -23.169 73.100 59.800 1.00 39.84 281 GLY A CA 1
ATOM 2344 C C . GLY A 1 281 ? -22.155 72.888 60.927 1.00 39.84 281 GLY A C 1
ATOM 2345 O O . GLY A 1 281 ? -22.304 72.029 61.792 1.00 39.84 281 GLY A O 1
ATOM 2346 N N . TYR A 1 282 ? -21.087 73.671 60.846 1.00 41.09 282 TYR A N 1
ATOM 2347 C CA . TYR A 1 282 ? -19.926 73.674 61.722 1.00 41.09 282 TYR A CA 1
ATOM 2348 C C . TYR A 1 282 ? -20.266 74.148 63.138 1.00 41.09 282 TYR A C 1
ATOM 2350 O O . TYR A 1 282 ? -21.034 75.093 63.299 1.00 41.09 282 TYR A O 1
ATOM 2358 N N . ASN A 1 283 ? -19.575 73.600 64.140 1.00 42.06 283 ASN A N 1
ATOM 2359 C CA . ASN A 1 283 ? -19.277 74.348 65.357 1.00 42.06 283 ASN A CA 1
ATOM 2360 C C . ASN A 1 283 ? -17.780 74.207 65.663 1.00 42.06 283 ASN A C 1
ATOM 2362 O O . ASN A 1 283 ? -17.314 73.163 66.114 1.00 42.06 283 ASN A O 1
ATOM 2366 N N . MET A 1 284 ? -17.021 75.250 65.331 1.00 47.75 284 MET A N 1
ATOM 2367 C CA . MET A 1 284 ? -15.632 75.425 65.748 1.00 47.75 284 MET A CA 1
ATOM 2368 C C . MET A 1 284 ? -15.629 76.288 67.011 1.00 47.75 284 MET A C 1
ATOM 2370 O O . MET A 1 284 ? -16.167 77.391 66.981 1.00 47.75 284 MET A O 1
ATOM 2374 N N . SER A 1 285 ? -14.961 75.847 68.080 1.00 41.31 285 SER A N 1
ATOM 2375 C CA . SER A 1 285 ? -14.387 76.779 69.057 1.00 41.31 285 SER A CA 1
ATOM 2376 C C . SER A 1 285 ? -12.868 76.672 68.989 1.00 41.31 285 SER A C 1
ATOM 2378 O O . SER A 1 285 ? -12.292 75.627 69.282 1.00 41.31 285 SER A O 1
ATOM 2380 N N . TYR A 1 286 ? -12.254 77.760 68.545 1.00 36.72 286 TYR A N 1
ATOM 2381 C CA . TYR A 1 286 ? -10.825 77.959 68.351 1.00 36.72 286 TYR A CA 1
ATOM 2382 C C . TYR A 1 286 ? -10.264 78.703 69.571 1.00 36.72 286 TYR A C 1
ATOM 2384 O O . TYR A 1 286 ? -10.914 79.645 70.015 1.00 36.72 286 TYR A O 1
ATOM 2392 N N . ASN A 1 287 ? -9.110 78.284 70.100 1.00 41.22 287 ASN A N 1
ATOM 2393 C CA . ASN A 1 287 ? -8.118 79.089 70.847 1.00 41.22 287 ASN A CA 1
ATOM 2394 C C . ASN A 1 287 ? -6.979 78.132 71.269 1.00 41.22 287 ASN A C 1
ATOM 2396 O O . ASN A 1 287 ? -7.224 77.217 72.049 1.00 41.22 287 ASN A O 1
ATOM 2400 N N . ASN A 1 288 ? -5.839 78.086 70.560 1.00 47.09 288 ASN A N 1
ATOM 2401 C CA . ASN A 1 288 ? -4.642 78.944 70.700 1.00 47.09 288 ASN A CA 1
ATOM 2402 C C . ASN A 1 288 ? -4.104 78.910 72.148 1.00 47.09 288 ASN A C 1
ATOM 2404 O O . ASN A 1 288 ? -4.836 79.202 73.078 1.00 47.09 288 ASN A O 1
ATOM 2408 N N . ASP A 1 289 ? -2.878 78.475 72.423 1.00 42.22 289 ASP A N 1
ATOM 2409 C CA . ASP A 1 289 ? -1.653 79.005 71.837 1.00 42.22 289 ASP A CA 1
ATOM 2410 C C . ASP A 1 289 ? -0.545 77.959 71.691 1.00 42.22 289 ASP A C 1
ATOM 2412 O O . ASP A 1 289 ? -0.470 76.944 72.382 1.00 42.22 289 ASP A O 1
ATOM 2416 N N . TRP A 1 290 ? 0.323 78.236 70.728 1.00 46.00 290 TRP A N 1
ATOM 2417 C CA . TRP A 1 290 ? 1.494 77.441 70.417 1.00 46.00 290 TRP A CA 1
ATOM 2418 C C . TRP A 1 290 ? 2.521 77.464 71.556 1.00 46.00 290 TRP A C 1
ATOM 2420 O O . TRP A 1 290 ? 2.820 78.521 72.108 1.00 46.00 290 TRP A O 1
ATOM 2430 N N . SER A 1 291 ? 3.177 76.308 71.725 1.00 39.75 291 SER A N 1
ATOM 2431 C CA . SER A 1 291 ? 4.429 76.035 72.459 1.00 39.75 291 SER A CA 1
ATOM 2432 C C . SER A 1 291 ? 4.356 75.995 73.999 1.00 39.75 291 SER A C 1
ATOM 2434 O O . SER A 1 291 ? 3.429 76.513 74.600 1.00 39.75 291 SER A O 1
ATOM 2436 N N . PRO A 1 292 ? 5.357 75.411 74.674 1.00 50.81 292 PRO A N 1
ATOM 2437 C CA . PRO A 1 292 ? 5.656 73.984 74.783 1.00 50.81 292 PRO A CA 1
ATOM 2438 C C . PRO A 1 292 ? 5.582 73.503 76.259 1.00 50.81 292 PRO A C 1
ATOM 2440 O O . PRO A 1 292 ? 5.242 74.256 77.164 1.00 50.81 292 PRO A O 1
ATOM 2443 N N . SER A 1 293 ? 6.075 72.280 76.487 1.00 37.62 293 SER A N 1
ATOM 2444 C CA . SER A 1 293 ? 6.893 71.843 77.642 1.00 37.62 293 SER A CA 1
ATOM 2445 C C . SER A 1 293 ? 6.273 71.351 78.968 1.00 37.62 293 SER A C 1
ATOM 2447 O O . SER A 1 293 ? 5.537 72.060 79.640 1.00 37.62 293 SER A O 1
ATOM 2449 N N . GLN A 1 294 ? 6.818 70.173 79.335 1.00 39.19 294 GLN A N 1
ATOM 2450 C CA . GLN A 1 294 ? 6.978 69.474 80.625 1.00 39.19 294 GLN A CA 1
ATOM 2451 C C . GLN A 1 294 ? 5.804 68.679 81.200 1.00 39.19 294 GLN A C 1
ATOM 2453 O O . GLN A 1 294 ? 4.862 69.271 81.759 1.00 39.19 294 GLN A O 1
#

Mean predicted aligned error: 20.5 Å

Radius of gyration: 40.57 Å; Cα contacts (8 Å, |Δi|>4): 129; chains: 1; bounding box: 73×96×104 Å

Sequence (294 aa):
MVDEKYIPLSIDLNGKNLKEKRYDDFIYWVHNKINKMNDNISETEFDKIIKELINIWKEVNEKFPSGSVNKEYLYDTSKIKTPLNFDDLKRKKFMSDYCQNFNTLHTKLTLNRPHCKVYYDYFMKSKEAYVDVFDKCYKSGANTDGCPYLCKNDYYNPERILKKLNCKKIGEEEIKKKYIPEEECNAKTDKLESELSQALLHSSNPAFNYSDPRTVFLILFTLWGIFLTFYFLYKVTPFGSLVRNNLLKKKIVRDNFDETVDDESMYDYSGSVNTNMQNVGYNMSYNNDWSPSQ

Foldseek 3Di:
DDPPLPDLDQPDDVNHGCLQLVVLVVLLVVVVVVCVVDVPQDLVNSQVVVVVVLVVLVVVVVPQPVPSDDCVNRDDSVLDDPPDDNVLSVLLNLLLVLQSCQVVLLVCCLPPCPPLVVSLVSLVVNQVSLVVLCVQQPPPPHDNRSHHPPPNDCPSHSCVRNVSSPPPPPPVVVVVVPDDPPVVVVVVVVVVVVVVVVVVVVVPDPPDDVPDVVVVVVVVVVVVVVVVVVVCCPVPPPVVVVVVVVVVVVVVVVPPPDDDDDDDDDDDDDDDDDDDDDDDDDDDDDDDDDDDDD

Secondary structure (DSSP, 8-state):
-----------EETTEE-HHHHHHHHHHHHHHHHHHH-TT--HHHHHHHHHHHHHHHHHHHHHSPTTTS-TTTS--GGG-PSSPPHHHHHHHHHHHHHHHHHHHHHHHHHH--TTHHHHHHHHHHHHHHHHHHHHHHHSTT---TT--SS--SGGG-THHHHTT-------HHHHHTTPPPHHHHHHHHHHHHHHHHHHHHHHS--S--TT-HHHHHHHHHHHHHHHHHHHHHHHHS-HHHHHHHHHHHHHHHHS-S-------------------------------------

Organism: Plasmodium ovale (NCBI:txid36330)

pLDDT: mean 70.75, std 17.36, range [30.73, 91.94]